Protein AF-A0A1Y1WJ87-F1 (afdb_monomer_lite)

pLDDT: mean 75.64, std 15.24, range [25.39, 93.31]

Organism: NCBI:txid61395

Radius of gyration: 17.51 Å; chains: 1; bounding box: 48×40×41 Å

Secondary structure (DSSP, 8-state):
-PPP--S--EEEETTTEEEEEEEEEE-HHHHHHHHHHHHHHHHHHHHS-GGG---EEEEEEEEEEEE---HHHHHHHHHHHHHHHH-SS-EEEESTTSSEEETTT--B--GGGTTT-PPPHHHHHH---HHHHHH-PPBPHHHHHHTTS-SEEE-TTTHHHHHHHHHHHHGGGGSSTTHHHHHHHHTTTHHHHHHSPPP-SHHHHHTT-

Structure (mmCIF, N/CA/C/O backbone):
data_AF-A0A1Y1WJ87-F1
#
_entry.id   AF-A0A1Y1WJ87-F1
#
loop_
_atom_site.group_PDB
_atom_site.id
_atom_site.type_symbol
_atom_site.label_atom_id
_atom_site.label_alt_id
_atom_site.label_comp_id
_atom_site.label_asym_id
_atom_site.label_entity_id
_atom_site.label_seq_id
_atom_site.pdbx_PDB_ins_code
_atom_site.Cartn_x
_atom_site.Cartn_y
_atom_site.Cartn_z
_atom_site.occupancy
_atom_site.B_iso_or_equiv
_atom_site.auth_seq_id
_atom_site.auth_comp_id
_atom_site.auth_asym_id
_atom_site.auth_atom_id
_atom_site.pdbx_PDB_model_num
ATOM 1 N N . MET A 1 1 ? -4.663 22.148 -20.332 1.00 25.39 1 MET A N 1
ATOM 2 C CA . MET A 1 1 ? -4.211 22.813 -19.093 1.00 25.39 1 MET A CA 1
ATOM 3 C C . MET A 1 1 ? -4.587 21.912 -17.937 1.00 25.39 1 MET A C 1
ATOM 5 O O . MET A 1 1 ? -5.771 21.723 -17.709 1.00 25.39 1 MET A O 1
ATOM 9 N N . VAL A 1 2 ? -3.607 21.279 -17.295 1.00 25.50 2 VAL A N 1
ATOM 10 C CA . VAL A 1 2 ? -3.836 20.557 -16.035 1.00 25.50 2 VAL A CA 1
ATOM 11 C C . VAL A 1 2 ? -3.792 21.624 -14.936 1.00 25.50 2 VAL A C 1
ATOM 13 O O . VAL A 1 2 ? -2.820 22.382 -14.929 1.00 25.50 2 VAL A O 1
ATOM 16 N N . PRO A 1 3 ? -4.827 21.775 -14.092 1.00 27.91 3 PRO A N 1
ATOM 17 C CA . PRO A 1 3 ? -4.797 22.779 -13.040 1.00 27.91 3 PRO A CA 1
ATOM 18 C C . PRO A 1 3 ? -3.700 22.438 -12.029 1.00 27.91 3 PRO A C 1
ATOM 20 O O . PRO A 1 3 ? -3.396 21.265 -11.802 1.00 27.91 3 PRO A O 1
ATOM 23 N N . ALA A 1 4 ? -3.087 23.475 -11.461 1.00 28.91 4 ALA A N 1
ATOM 24 C CA . ALA A 1 4 ? -2.099 23.349 -10.402 1.00 28.91 4 ALA A CA 1
ATOM 25 C C . ALA A 1 4 ? -2.713 22.598 -9.209 1.00 28.91 4 ALA A C 1
ATOM 27 O O . ALA A 1 4 ? -3.785 22.962 -8.731 1.00 28.91 4 ALA A O 1
ATOM 28 N N . VAL A 1 5 ? -2.046 21.535 -8.756 1.00 32.44 5 VAL A N 1
ATOM 29 C CA . VAL A 1 5 ? -2.428 20.811 -7.540 1.00 32.44 5 VAL A CA 1
ATOM 30 C C . VAL A 1 5 ? -1.908 21.627 -6.358 1.00 32.44 5 VAL A C 1
ATOM 32 O O . VAL A 1 5 ? -0.758 21.489 -5.950 1.00 32.44 5 VAL A O 1
ATOM 35 N N . GLU A 1 6 ? -2.732 22.553 -5.872 1.00 34.66 6 GLU A N 1
ATOM 36 C CA . GLU A 1 6 ? -2.481 23.283 -4.631 1.00 34.66 6 GLU A CA 1
ATOM 37 C C . GLU A 1 6 ? -2.621 22.329 -3.441 1.00 34.66 6 GLU A C 1
ATOM 39 O O . GLU A 1 6 ? -3.733 21.994 -3.046 1.00 34.66 6 GLU A O 1
ATOM 44 N N . THR A 1 7 ? -1.484 21.981 -2.827 1.00 31.33 7 THR A N 1
ATOM 45 C CA . THR A 1 7 ? -1.347 21.300 -1.519 1.00 31.33 7 THR A CA 1
ATOM 46 C C . THR A 1 7 ? -1.902 19.864 -1.462 1.00 31.33 7 THR A C 1
ATOM 48 O O . THR A 1 7 ? -3.013 19.611 -1.924 1.00 31.33 7 THR A O 1
ATOM 51 N N . PRO A 1 8 ? -1.183 18.881 -0.877 1.00 39.59 8 PRO A N 1
ATOM 52 C CA . PRO A 1 8 ? -1.757 17.555 -0.669 1.00 39.59 8 PRO A CA 1
ATOM 53 C C . PRO A 1 8 ? -3.001 17.660 0.227 1.00 39.59 8 PRO A C 1
ATOM 55 O O . PRO A 1 8 ? -2.916 17.908 1.429 1.00 39.59 8 PRO A O 1
ATOM 58 N N . LEU A 1 9 ? -4.181 17.514 -0.379 1.00 41.97 9 LEU A N 1
ATOM 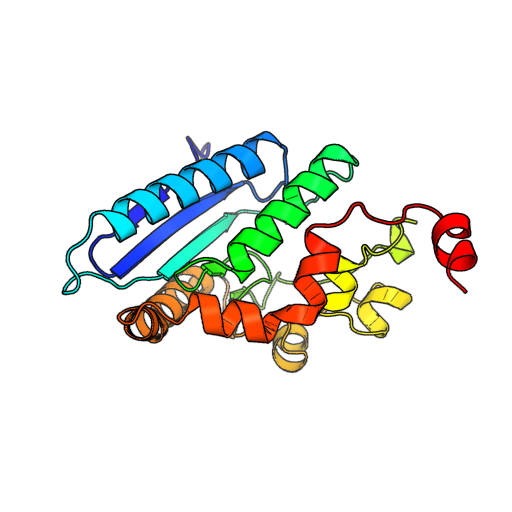59 C CA . LEU A 1 9 ? -5.464 17.531 0.312 1.00 41.97 9 LEU A CA 1
ATOM 60 C C . LEU A 1 9 ? -5.613 16.215 1.080 1.00 41.97 9 LEU A C 1
ATOM 62 O O . LEU A 1 9 ? -6.014 15.193 0.516 1.00 41.97 9 LEU A O 1
ATOM 66 N N . VAL A 1 10 ? -5.319 16.234 2.382 1.00 41.97 10 VAL A N 1
ATOM 67 C CA . VAL A 1 10 ? -5.926 15.261 3.292 1.00 41.97 10 VAL A CA 1
ATOM 68 C C . VAL A 1 10 ? -7.368 15.685 3.527 1.00 41.97 10 VAL A C 1
ATOM 70 O O . VAL A 1 10 ? -7.638 16.625 4.269 1.00 41.97 10 VAL A O 1
ATOM 73 N N . THR A 1 11 ? -8.314 14.992 2.907 1.00 39.09 11 THR A N 1
ATOM 74 C CA . THR A 1 11 ? -9.731 15.118 3.246 1.00 39.09 11 THR A CA 1
ATOM 75 C C . THR A 1 11 ? -10.071 14.073 4.303 1.00 39.09 11 THR A C 1
ATOM 77 O O . THR A 1 11 ? -10.343 12.913 3.991 1.00 39.09 11 THR A O 1
ATOM 80 N N . LEU A 1 12 ? -10.060 14.483 5.573 1.00 35.75 12 LEU A N 1
ATOM 81 C CA . LEU A 1 12 ? -10.603 13.695 6.681 1.00 35.75 12 LEU A CA 1
ATOM 82 C C . LEU A 1 12 ? -12.134 13.691 6.575 1.00 35.75 12 LEU A C 1
ATOM 84 O O . LEU A 1 12 ? -12.809 14.582 7.089 1.00 35.75 12 LEU A O 1
ATOM 88 N N . THR A 1 13 ? -12.711 12.706 5.890 1.00 36.44 13 THR A N 1
ATOM 89 C CA . THR A 1 13 ? -14.168 12.541 5.846 1.00 36.44 13 THR A CA 1
ATOM 90 C C . THR A 1 13 ? -14.594 11.725 7.059 1.00 36.44 13 THR A C 1
ATOM 92 O O . THR A 1 13 ? -14.757 10.501 7.020 1.00 36.44 13 THR A O 1
ATOM 95 N N . ARG A 1 14 ? -14.783 12.405 8.195 1.00 41.94 14 ARG A N 1
ATOM 96 C CA . ARG A 1 14 ? -15.512 11.766 9.292 1.00 41.94 14 ARG A CA 1
ATOM 97 C C . ARG A 1 14 ? -16.954 11.480 8.837 1.00 41.94 14 ARG A C 1
ATOM 99 O O . ARG A 1 14 ? -17.570 12.356 8.232 1.00 41.94 14 ARG A O 1
ATOM 106 N N . PRO A 1 15 ? -17.489 10.277 9.134 1.00 41.69 15 PRO A N 1
ATOM 107 C CA . PRO A 1 15 ? -17.014 9.394 10.200 1.00 41.69 15 PRO A CA 1
ATOM 108 C C . PRO A 1 15 ? -16.284 8.103 9.760 1.00 41.69 15 PRO A C 1
ATOM 110 O O . PRO A 1 15 ? -16.068 7.272 10.635 1.00 41.69 15 PRO A O 1
ATOM 113 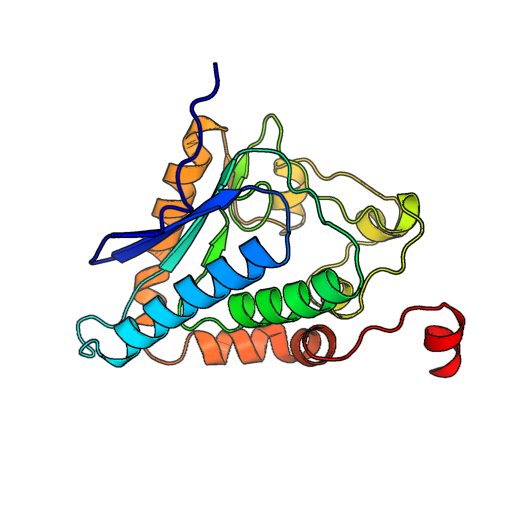N N . ARG A 1 16 ? -15.920 7.876 8.481 1.00 54.66 16 ARG A N 1
ATOM 114 C CA . ARG A 1 16 ? -15.465 6.532 8.027 1.00 54.66 16 ARG A CA 1
ATOM 115 C C . ARG A 1 16 ? -14.063 6.428 7.420 1.00 54.66 16 ARG A C 1
ATOM 117 O O . ARG A 1 16 ? -13.434 5.386 7.596 1.00 54.66 16 ARG A O 1
ATOM 124 N N . HIS A 1 17 ? -13.554 7.445 6.728 1.00 54.47 17 HIS A N 1
ATOM 125 C CA . HIS A 1 17 ? -12.259 7.333 6.047 1.00 54.47 17 HIS A CA 1
ATOM 126 C C . HIS A 1 17 ? -11.531 8.673 5.902 1.00 54.47 17 HIS A C 1
ATOM 128 O O . HIS A 1 17 ? -12.142 9.738 5.790 1.00 54.47 17 HIS A O 1
ATOM 134 N N . SER A 1 18 ? -10.207 8.602 5.841 1.00 63.09 18 SER A N 1
ATOM 135 C CA . SER A 1 18 ? -9.325 9.740 5.585 1.00 63.09 18 SER A CA 1
ATOM 136 C C . SER A 1 18 ? -8.724 9.599 4.196 1.00 63.09 18 SER A C 1
ATOM 138 O O . SER A 1 18 ? -8.008 8.636 3.955 1.00 63.09 18 SER A O 1
ATOM 140 N N . THR A 1 19 ? -8.994 10.529 3.284 1.00 56.81 19 THR A N 1
ATOM 141 C CA . THR A 1 19 ? -8.400 10.526 1.937 1.00 56.81 19 THR A CA 1
ATOM 142 C C . THR A 1 19 ? -7.181 11.438 1.907 1.00 56.81 19 THR A C 1
ATOM 144 O O . THR A 1 19 ? -7.254 12.520 2.469 1.00 56.81 19 THR A O 1
ATOM 147 N N . MET A 1 20 ? -6.088 11.054 1.250 1.00 59.91 20 MET A N 1
ATOM 148 C CA . MET A 1 20 ? -4.881 11.868 1.067 1.00 59.91 20 MET A CA 1
ATOM 149 C C . MET A 1 20 ? -4.468 11.860 -0.404 1.00 59.91 20 MET A C 1
ATOM 151 O O . MET A 1 20 ? -4.145 10.796 -0.923 1.00 59.91 20 MET A O 1
ATOM 155 N N . ALA A 1 21 ? -4.461 13.026 -1.055 1.00 57.94 21 ALA A N 1
ATOM 156 C CA . ALA A 1 21 ? -3.991 13.185 -2.433 1.00 57.94 21 ALA A CA 1
ATOM 157 C C . ALA A 1 21 ? -2.502 13.572 -2.476 1.00 57.94 21 ALA A C 1
ATOM 159 O O . ALA A 1 21 ? -2.109 14.536 -1.821 1.00 57.94 21 ALA A O 1
ATOM 160 N N . ILE A 1 22 ? -1.684 12.855 -3.254 1.00 56.22 22 ILE A N 1
ATOM 161 C CA . ILE A 1 22 ? -0.231 13.083 -3.354 1.00 56.22 22 ILE A CA 1
ATOM 162 C C . ILE A 1 22 ? 0.259 13.299 -4.795 1.00 56.22 22 ILE A C 1
ATOM 164 O O . ILE A 1 22 ? -0.321 12.781 -5.754 1.00 56.22 22 ILE A O 1
ATOM 168 N N . ASP A 1 23 ? 1.360 14.046 -4.947 1.00 54.66 23 ASP A N 1
ATOM 169 C CA . ASP A 1 23 ? 2.194 13.996 -6.156 1.00 54.66 23 ASP A CA 1
ATOM 170 C C . ASP A 1 23 ? 2.918 12.639 -6.186 1.00 54.66 23 ASP A C 1
ATOM 172 O O . ASP A 1 23 ? 3.479 12.204 -5.184 1.00 54.66 23 ASP A O 1
ATOM 176 N N . ASN A 1 24 ? 2.902 11.938 -7.320 1.00 61.91 24 ASN A N 1
ATOM 177 C CA . ASN A 1 24 ? 3.391 10.559 -7.413 1.00 61.91 24 ASN A CA 1
ATOM 178 C C . ASN A 1 24 ? 4.933 10.441 -7.431 1.00 61.91 24 ASN A C 1
ATOM 180 O O . ASN A 1 24 ? 5.471 9.339 -7.552 1.00 61.91 24 ASN A O 1
ATOM 184 N N . ARG A 1 25 ? 5.687 11.539 -7.296 1.00 67.25 25 ARG A N 1
ATOM 185 C CA . ARG A 1 25 ? 7.148 11.482 -7.110 1.00 67.25 25 ARG A CA 1
ATOM 186 C C . ARG A 1 25 ? 7.503 11.294 -5.640 1.00 67.25 25 ARG A C 1
ATOM 188 O O . ARG A 1 25 ? 7.196 12.149 -4.820 1.00 67.25 25 ARG A O 1
ATOM 195 N N . VAL A 1 26 ? 8.226 10.223 -5.311 1.00 73.31 26 VAL A N 1
ATOM 196 C CA . VAL A 1 26 ? 8.683 9.986 -3.933 1.00 73.31 26 VAL A CA 1
ATOM 197 C C . VAL A 1 26 ? 9.838 10.937 -3.610 1.00 73.31 26 VAL A C 1
ATOM 199 O O . VAL A 1 26 ? 10.995 10.647 -3.910 1.00 73.31 26 VAL A O 1
ATOM 202 N N . THR A 1 27 ? 9.517 12.085 -3.012 1.00 78.25 27 THR A N 1
ATOM 203 C CA . THR A 1 27 ? 10.478 13.087 -2.526 1.00 78.25 27 THR A CA 1
ATOM 204 C C . THR A 1 27 ? 10.599 13.046 -1.000 1.00 78.25 27 THR A C 1
ATOM 206 O O . THR A 1 27 ? 9.776 12.442 -0.307 1.00 78.25 27 THR A O 1
ATOM 209 N N . VAL A 1 28 ? 11.634 13.691 -0.444 1.00 81.25 28 VAL A N 1
ATOM 210 C CA . VAL A 1 28 ? 11.774 13.831 1.020 1.00 81.25 28 VAL A CA 1
ATOM 211 C C . VAL A 1 28 ? 10.582 14.581 1.614 1.00 81.25 28 VAL A C 1
ATOM 213 O O . VAL A 1 28 ? 10.076 14.158 2.653 1.00 81.25 28 VAL A O 1
ATOM 216 N N . ASP A 1 29 ? 10.137 15.643 0.943 1.00 80.69 29 ASP A N 1
ATOM 217 C CA . ASP A 1 29 ? 9.019 16.478 1.382 1.00 80.69 29 ASP A CA 1
ATOM 218 C C . ASP A 1 29 ? 7.717 15.684 1.359 1.00 80.69 29 ASP A C 1
ATOM 220 O O . ASP A 1 29 ? 7.019 15.633 2.364 1.00 80.69 29 ASP A O 1
ATOM 224 N N . LEU A 1 30 ? 7.465 14.915 0.293 1.00 79.81 30 LEU A N 1
ATOM 225 C CA . LEU A 1 30 ? 6.294 14.047 0.244 1.00 79.81 30 LEU A CA 1
ATOM 226 C C . LEU A 1 30 ? 6.292 13.026 1.390 1.00 79.81 30 LEU A C 1
ATOM 228 O O . LEU A 1 30 ? 5.275 12.826 2.050 1.00 79.81 30 LEU A O 1
ATOM 232 N N . ILE A 1 31 ? 7.428 12.370 1.654 1.00 82.44 31 ILE A N 1
ATOM 233 C CA . ILE A 1 31 ? 7.526 11.424 2.774 1.00 82.44 31 ILE A CA 1
ATOM 234 C C . ILE A 1 31 ? 7.268 12.140 4.106 1.00 82.44 31 ILE A C 1
ATOM 236 O O . ILE A 1 31 ? 6.650 11.561 5.004 1.00 82.44 31 ILE A O 1
ATOM 240 N N . HIS A 1 32 ? 7.758 13.369 4.265 1.00 84.19 32 HIS A N 1
ATOM 241 C CA . HIS A 1 32 ? 7.518 14.172 5.457 1.00 84.19 32 HIS A CA 1
ATOM 242 C C . HIS A 1 32 ? 6.028 14.486 5.625 1.00 84.19 32 HIS A C 1
ATOM 244 O O . HIS A 1 32 ? 5.475 14.187 6.683 1.00 84.19 32 HIS A O 1
ATOM 250 N N . ASP A 1 33 ? 5.381 14.981 4.574 1.00 82.62 33 ASP A N 1
ATOM 251 C CA . ASP A 1 33 ? 3.968 15.355 4.567 1.00 82.62 33 ASP A CA 1
ATOM 252 C C . ASP A 1 33 ? 3.081 14.152 4.880 1.00 82.62 33 ASP A C 1
ATOM 254 O O . ASP A 1 33 ? 2.271 14.204 5.805 1.00 82.62 33 ASP A O 1
ATOM 258 N N . ILE A 1 34 ? 3.302 13.013 4.212 1.00 82.75 34 ILE A N 1
ATOM 259 C CA . ILE A 1 34 ? 2.576 11.770 4.506 1.00 82.75 34 ILE A CA 1
ATOM 260 C C . ILE A 1 34 ? 2.731 11.395 5.984 1.00 82.75 34 ILE A C 1
ATOM 262 O O . ILE A 1 34 ? 1.757 11.041 6.650 1.00 82.75 34 ILE A O 1
ATOM 266 N N . ASN A 1 35 ? 3.946 11.488 6.531 1.00 86.31 35 ASN A N 1
ATOM 267 C CA . ASN A 1 35 ? 4.165 11.181 7.939 1.00 86.31 35 ASN A CA 1
ATOM 268 C C . ASN A 1 35 ? 3.424 12.142 8.875 1.00 86.31 35 ASN A C 1
ATOM 270 O O . ASN A 1 35 ? 2.915 11.681 9.896 1.00 86.31 35 ASN A O 1
ATOM 274 N N . GLN A 1 36 ? 3.341 13.434 8.554 1.00 84.06 36 GLN A N 1
ATOM 275 C CA . GLN A 1 36 ? 2.549 14.383 9.339 1.00 84.06 36 GLN A CA 1
ATOM 276 C C . GLN A 1 36 ? 1.061 14.018 9.306 1.00 84.06 36 GLN A C 1
ATOM 278 O O . GLN A 1 36 ? 0.415 13.967 10.352 1.00 84.06 36 GLN A O 1
ATOM 283 N N . CYS A 1 37 ? 0.539 13.677 8.128 1.00 82.31 37 CYS A N 1
ATOM 284 C CA . CYS A 1 37 ? -0.857 13.288 7.936 1.00 82.31 37 CYS A CA 1
ATOM 285 C C . CYS A 1 37 ? -1.224 12.051 8.765 1.00 82.31 37 CYS A C 1
ATOM 287 O O . CYS A 1 37 ? -2.225 12.042 9.482 1.00 82.31 37 CYS A O 1
ATOM 289 N N . LEU A 1 38 ? -0.376 11.021 8.726 1.00 84.00 38 LEU A N 1
ATOM 290 C CA . LEU A 1 38 ? -0.543 9.815 9.537 1.00 84.00 38 LEU A CA 1
ATOM 291 C C . LEU A 1 38 ? -0.495 10.119 11.043 1.00 84.00 38 LEU A C 1
ATOM 293 O O . LEU A 1 38 ? -1.281 9.551 11.796 1.00 84.00 38 LEU A O 1
ATOM 297 N N . THR A 1 39 ? 0.366 11.044 11.482 1.00 86.06 39 THR A N 1
ATOM 298 C CA . THR A 1 39 ? 0.452 11.453 12.897 1.00 86.06 39 THR A CA 1
ATOM 299 C C . THR A 1 39 ? -0.821 12.160 13.357 1.00 86.06 39 THR A C 1
ATOM 301 O O . THR A 1 39 ? -1.297 11.910 14.462 1.00 86.06 39 THR A O 1
ATOM 304 N N . ILE A 1 40 ? -1.405 13.014 12.511 1.00 83.94 40 ILE A N 1
ATOM 305 C CA . ILE A 1 40 ? -2.691 13.667 12.797 1.00 83.94 40 ILE A CA 1
ATOM 306 C C . ILE A 1 40 ? -3.788 12.609 12.965 1.00 83.94 40 ILE A C 1
ATOM 308 O O . ILE A 1 40 ? -4.528 12.640 13.947 1.00 83.94 40 ILE A O 1
ATOM 312 N N . ILE A 1 41 ? -3.852 11.628 12.060 1.00 82.25 41 ILE A N 1
ATOM 313 C CA . ILE A 1 41 ? -4.831 10.533 12.130 1.00 82.25 41 ILE A CA 1
ATOM 314 C C . ILE A 1 41 ? -4.644 9.700 13.410 1.00 82.25 41 ILE A C 1
ATOM 316 O O . ILE A 1 41 ? -5.623 9.375 14.078 1.00 82.25 41 ILE A O 1
ATOM 320 N N . GLU A 1 42 ? -3.407 9.376 13.792 1.00 82.50 42 GLU A N 1
ATOM 321 C CA . GLU A 1 42 ? -3.105 8.657 15.040 1.00 82.50 42 GLU A CA 1
ATOM 322 C C . GLU A 1 42 ? -3.559 9.440 16.280 1.00 82.50 42 GLU A C 1
ATOM 324 O O . GLU A 1 42 ? -4.172 8.863 17.184 1.00 82.50 42 GLU A O 1
ATOM 329 N N . ALA A 1 43 ? -3.300 10.750 16.318 1.00 82.06 43 ALA A N 1
ATOM 330 C CA . ALA A 1 43 ? -3.723 11.617 17.414 1.00 82.06 43 ALA A CA 1
ATOM 331 C C . ALA A 1 43 ? -5.254 11.664 17.530 1.00 82.06 43 ALA A C 1
ATOM 333 O O . ALA A 1 43 ? -5.804 11.531 18.624 1.00 82.06 43 ALA A O 1
ATOM 334 N N . GLU A 1 44 ? -5.953 11.772 16.400 1.00 80.75 44 GLU A N 1
ATOM 335 C CA . GLU A 1 44 ? -7.412 11.738 16.365 1.00 80.75 44 GLU A CA 1
ATOM 336 C C . GLU A 1 44 ? -7.992 10.400 16.830 1.00 80.75 44 GLU A C 1
ATOM 338 O O . GLU A 1 44 ? -8.929 10.389 17.628 1.00 80.75 44 GLU A O 1
ATOM 343 N N . LEU A 1 45 ? -7.435 9.278 16.366 1.00 77.38 45 LEU A N 1
ATOM 344 C CA . LEU A 1 45 ? -7.862 7.938 16.780 1.00 77.38 45 LEU A CA 1
ATOM 345 C C . LEU A 1 45 ? -7.595 7.676 18.265 1.00 77.38 45 LEU A C 1
ATOM 347 O O . LEU A 1 45 ? -8.314 6.899 18.887 1.00 77.38 45 LEU A O 1
ATOM 351 N N . SER A 1 46 ? -6.560 8.297 18.829 1.00 80.56 46 SER A N 1
ATOM 352 C CA . SER A 1 46 ? -6.228 8.178 20.253 1.00 80.56 46 SER A CA 1
ATOM 353 C C . SER A 1 46 ? -7.168 9.004 21.133 1.00 80.56 46 SER A C 1
ATOM 355 O O . SER A 1 46 ? -7.475 8.600 22.250 1.00 80.56 46 SER A O 1
ATOM 357 N N . ALA A 1 47 ? -7.648 10.146 20.632 1.00 81.75 47 ALA A N 1
ATOM 358 C CA . ALA A 1 47 ? -8.607 11.001 21.330 1.00 81.75 47 ALA A CA 1
ATOM 359 C C . ALA A 1 47 ? -10.077 10.580 21.124 1.00 81.75 47 ALA A C 1
ATOM 361 O O . ALA A 1 47 ? -10.970 11.104 21.794 1.00 81.75 47 ALA A O 1
ATOM 362 N N . ALA A 1 48 ? -10.356 9.679 20.179 1.00 77.56 48 ALA A N 1
ATOM 363 C CA . ALA A 1 48 ? -11.708 9.231 19.872 1.00 77.56 48 ALA A CA 1
ATOM 364 C C . ALA A 1 48 ? -12.257 8.276 20.954 1.00 77.56 48 ALA A C 1
ATOM 366 O O . ALA A 1 48 ? -11.535 7.399 21.428 1.00 77.56 48 ALA A O 1
ATOM 367 N N . PRO A 1 49 ? -13.549 8.385 21.324 1.00 77.38 49 PRO A N 1
ATOM 368 C CA . PRO A 1 49 ? -14.192 7.394 22.184 1.00 77.38 49 PRO A CA 1
ATOM 369 C C . PRO A 1 49 ? -14.275 6.038 21.471 1.00 77.38 49 PRO A C 1
ATOM 371 O O . PRO A 1 49 ? -14.370 5.996 20.244 1.00 77.38 49 PRO A O 1
ATOM 374 N N . GLU A 1 50 ? -14.333 4.934 22.225 1.00 69.94 50 GLU A N 1
ATOM 375 C CA . GLU A 1 50 ? -14.368 3.577 21.650 1.00 69.94 50 GLU A CA 1
ATOM 376 C C . GLU A 1 50 ? -15.490 3.368 20.623 1.00 69.94 50 GLU A C 1
ATOM 378 O O . GLU A 1 50 ? -15.299 2.704 19.611 1.00 69.94 50 GLU A O 1
ATOM 383 N N . SER A 1 51 ? -16.642 4.015 20.820 1.00 66.94 51 SER A N 1
ATOM 384 C CA . SER A 1 51 ? -17.785 3.979 19.896 1.00 66.94 51 SER A CA 1
ATOM 385 C C . SER A 1 51 ? -17.533 4.638 18.533 1.00 66.94 51 SER A C 1
ATOM 387 O O . SER A 1 51 ? -18.353 4.504 17.626 1.00 66.94 51 SER A O 1
ATOM 389 N N . LYS A 1 52 ? -16.422 5.367 18.388 1.00 65.88 52 LYS A N 1
ATOM 390 C CA . LYS A 1 52 ? -15.947 5.989 17.147 1.00 65.88 52 LYS A CA 1
ATOM 391 C C . LYS A 1 52 ? -14.561 5.483 16.736 1.00 65.88 52 LYS A C 1
ATOM 393 O O . LYS A 1 52 ? -13.977 6.043 15.810 1.00 65.88 52 LYS A O 1
ATOM 398 N N . LEU A 1 53 ? -14.025 4.456 17.404 1.00 66.25 53 LEU A N 1
ATOM 399 C CA . LEU A 1 53 ? -12.820 3.778 16.936 1.00 66.25 53 LEU A CA 1
ATOM 400 C C . LEU A 1 53 ? -13.167 3.054 15.648 1.00 66.25 53 LEU A C 1
ATOM 402 O O . LEU A 1 53 ? -14.104 2.262 15.617 1.00 66.25 53 LEU A O 1
ATOM 406 N N . GLY A 1 54 ? -12.439 3.355 14.580 1.00 70.94 54 GLY A N 1
ATOM 407 C CA . GLY A 1 54 ? -12.795 2.853 13.268 1.00 70.94 54 GLY A CA 1
ATOM 408 C C . GLY A 1 54 ? -12.343 3.738 12.134 1.00 70.94 54 GLY A C 1
ATOM 409 O O . GLY A 1 54 ? -12.495 4.954 12.200 1.00 70.94 54 GLY A O 1
ATOM 410 N N . GLY A 1 55 ? -11.833 3.128 11.073 1.00 82.56 55 GLY A N 1
ATOM 411 C CA . GLY A 1 55 ? -11.640 3.843 9.825 1.00 82.56 55 GLY A CA 1
ATOM 412 C C . GLY A 1 55 ? -10.663 3.169 8.889 1.00 82.56 55 GLY A C 1
ATOM 413 O O . GLY A 1 55 ? -10.102 2.118 9.189 1.00 82.56 55 GLY A O 1
ATOM 414 N N . ALA A 1 56 ? -10.452 3.818 7.758 1.00 84.56 56 ALA A N 1
ATOM 415 C CA . ALA A 1 56 ? -9.438 3.474 6.780 1.00 84.56 56 ALA A CA 1
ATOM 416 C C . ALA A 1 56 ? -8.766 4.753 6.276 1.00 84.56 56 ALA A C 1
ATOM 418 O O . ALA A 1 56 ? -9.363 5.833 6.290 1.00 84.56 56 ALA A O 1
ATOM 419 N N . VAL A 1 57 ? -7.525 4.631 5.826 1.00 84.50 57 VAL A N 1
ATOM 420 C CA . VAL A 1 57 ? -6.815 5.699 5.123 1.00 84.50 57 VAL A CA 1
ATOM 421 C C . VAL A 1 57 ? -6.807 5.349 3.647 1.00 84.50 57 VAL A C 1
ATOM 423 O O . VAL A 1 57 ? -6.351 4.272 3.288 1.00 84.50 57 VAL A O 1
ATOM 426 N N . VAL A 1 58 ? -7.287 6.241 2.792 1.00 83.75 58 VAL A N 1
ATOM 427 C CA . VAL A 1 58 ? -7.221 6.106 1.337 1.00 83.75 58 VAL A CA 1
ATOM 428 C C . VAL A 1 58 ? -6.163 7.065 0.818 1.00 83.75 58 VAL A C 1
ATOM 430 O O . VAL A 1 58 ? -6.248 8.272 1.024 1.00 83.75 58 VAL A O 1
ATOM 433 N N . VAL A 1 59 ? -5.151 6.536 0.145 1.00 81.06 59 VAL A N 1
ATOM 434 C CA . VAL A 1 59 ? -4.089 7.324 -0.479 1.00 81.06 59 VAL A CA 1
ATOM 435 C C . VAL A 1 59 ? -4.338 7.354 -1.978 1.00 81.06 59 VAL A C 1
ATOM 437 O O . VAL A 1 59 ? -4.311 6.316 -2.634 1.00 81.06 59 VAL A O 1
ATOM 440 N N . THR A 1 60 ? -4.593 8.537 -2.520 1.00 77.19 60 THR A N 1
ATOM 441 C CA . THR A 1 60 ? -4.803 8.782 -3.947 1.00 77.19 60 THR A CA 1
ATOM 442 C C . THR A 1 60 ? -3.639 9.601 -4.492 1.00 77.19 60 THR A C 1
ATOM 444 O O . THR A 1 60 ? -2.978 10.336 -3.764 1.00 77.19 60 THR A O 1
ATOM 447 N N . GLY A 1 61 ? -3.354 9.490 -5.783 1.00 68.94 61 GLY A N 1
ATOM 448 C CA . GLY A 1 61 ? -2.284 10.275 -6.387 1.00 68.94 61 GLY A CA 1
ATOM 449 C C . GLY A 1 61 ? -2.339 10.236 -7.902 1.00 68.94 61 GLY A C 1
ATOM 450 O O . GLY A 1 61 ? -2.745 9.240 -8.506 1.00 68.94 61 GLY A O 1
ATOM 451 N N . HIS A 1 62 ? -1.947 11.337 -8.537 1.00 59.00 62 HIS A N 1
ATOM 452 C CA . HIS A 1 62 ? -2.017 11.491 -9.988 1.00 59.00 62 HIS A CA 1
ATOM 453 C C . HIS A 1 62 ? -0.625 11.378 -10.630 1.00 59.00 62 HIS A C 1
ATOM 455 O O . HIS A 1 62 ? 0.351 11.939 -10.143 1.00 59.00 62 HIS A O 1
ATOM 461 N N . GLY A 1 63 ? -0.526 10.674 -11.766 1.00 56.62 63 GLY A N 1
ATOM 462 C CA . GLY A 1 63 ? 0.716 10.559 -12.550 1.00 56.62 63 GLY A CA 1
ATOM 463 C C . GLY A 1 63 ? 1.470 9.234 -12.379 1.00 56.62 63 GLY A C 1
ATOM 464 O O . GLY A 1 63 ? 0.949 8.280 -11.813 1.00 56.62 63 GLY A O 1
ATOM 465 N N . LYS A 1 64 ? 2.691 9.130 -12.919 1.00 55.12 64 LYS A N 1
ATOM 466 C CA . LYS A 1 64 ? 3.542 7.935 -12.753 1.00 55.12 64 LYS A CA 1
ATOM 467 C C . LYS A 1 64 ? 4.273 8.001 -11.417 1.00 55.12 64 LYS A C 1
ATOM 469 O O . LYS A 1 64 ? 4.813 9.059 -11.101 1.00 55.12 64 LYS A O 1
ATOM 474 N N . GLN A 1 65 ? 4.347 6.879 -10.703 1.00 58.44 65 GLN A N 1
ATOM 475 C CA . GLN A 1 65 ? 5.210 6.790 -9.534 1.00 58.44 65 GLN A CA 1
ATOM 476 C C . GLN A 1 65 ? 6.667 6.769 -9.991 1.00 58.44 65 GLN A C 1
ATOM 478 O O . GLN A 1 65 ? 7.067 5.906 -10.772 1.00 58.44 65 GLN A O 1
ATOM 483 N N . LEU A 1 66 ? 7.430 7.779 -9.585 1.00 53.56 66 LEU A N 1
ATOM 484 C CA . LEU A 1 66 ? 8.858 7.875 -9.868 1.00 53.56 66 LEU A CA 1
ATOM 485 C C . LEU A 1 66 ? 9.576 7.985 -8.534 1.00 53.56 66 LEU A C 1
ATOM 487 O O . LEU A 1 66 ? 9.334 8.914 -7.762 1.00 53.56 66 LEU A O 1
ATOM 491 N N . GLU A 1 67 ? 10.446 7.024 -8.265 1.00 58.34 67 GLU A N 1
ATOM 492 C CA . GLU A 1 67 ? 11.299 7.070 -7.090 1.00 58.34 67 GLU A CA 1
ATOM 493 C C . GLU A 1 67 ? 12.527 7.928 -7.386 1.00 58.34 67 GLU A C 1
ATOM 495 O O . GLU A 1 67 ? 13.258 7.681 -8.347 1.00 58.34 67 GLU A O 1
ATOM 500 N N . ASP A 1 68 ? 12.777 8.932 -6.545 1.00 57.84 68 ASP A N 1
ATOM 501 C CA . ASP A 1 68 ? 14.128 9.459 -6.414 1.00 57.84 68 ASP A CA 1
ATOM 502 C C . ASP A 1 68 ? 14.947 8.439 -5.618 1.00 57.84 68 ASP A C 1
ATOM 504 O O . ASP A 1 68 ? 14.596 8.006 -4.519 1.00 57.84 68 ASP A O 1
ATOM 508 N N . HIS A 1 69 ? 16.052 8.017 -6.211 1.00 61.28 69 HIS A N 1
ATOM 509 C CA . HIS A 1 69 ? 16.831 6.896 -5.728 1.00 61.28 69 HIS A CA 1
ATOM 510 C C . HIS A 1 69 ? 18.003 7.298 -4.829 1.00 61.28 69 HIS A C 1
ATOM 512 O O . HIS A 1 69 ? 18.907 6.485 -4.594 1.00 61.28 69 HIS A O 1
ATOM 518 N N . SER A 1 70 ? 18.022 8.538 -4.334 1.00 64.12 70 SER A N 1
ATOM 519 C CA . SER A 1 70 ? 18.992 8.940 -3.320 1.00 64.12 70 SER A CA 1
ATOM 520 C C . SER A 1 70 ? 18.882 8.054 -2.069 1.00 64.12 70 SER A C 1
ATOM 522 O O . SER A 1 70 ? 17.804 7.621 -1.652 1.00 64.12 70 SER A O 1
ATOM 524 N N . LEU A 1 71 ? 20.024 7.757 -1.443 1.00 62.12 71 LEU A N 1
ATOM 525 C CA . LEU A 1 71 ? 20.082 6.826 -0.311 1.00 62.12 71 LEU A CA 1
ATOM 526 C C . LEU A 1 71 ? 19.237 7.298 0.888 1.00 62.12 71 LEU A C 1
ATOM 528 O O . LEU A 1 71 ? 18.621 6.484 1.576 1.00 62.12 71 LEU A O 1
ATOM 532 N N . ASN A 1 72 ? 19.174 8.615 1.105 1.00 70.62 72 ASN A N 1
ATOM 533 C CA . ASN A 1 72 ? 18.376 9.228 2.167 1.00 70.62 72 ASN A CA 1
ATOM 534 C C . ASN A 1 72 ? 16.870 9.014 1.938 1.00 70.62 72 ASN A C 1
ATOM 536 O O . ASN A 1 72 ? 16.141 8.677 2.872 1.00 70.62 72 ASN A O 1
ATOM 540 N N . ILE A 1 73 ? 16.410 9.136 0.689 1.00 76.12 73 ILE A N 1
ATOM 541 C CA . ILE A 1 73 ? 15.008 8.900 0.331 1.00 76.12 73 ILE A CA 1
ATOM 542 C C . ILE A 1 73 ? 14.653 7.427 0.512 1.00 76.12 73 ILE A C 1
ATOM 544 O O . ILE A 1 73 ? 13.644 7.140 1.144 1.00 76.12 73 ILE A O 1
ATOM 548 N N . ARG A 1 74 ? 15.516 6.491 0.094 1.00 76.06 74 ARG A N 1
ATOM 549 C CA . ARG A 1 74 ? 15.278 5.041 0.260 1.00 76.06 74 ARG A CA 1
ATOM 550 C C . ARG A 1 74 ? 15.075 4.642 1.725 1.00 76.06 74 ARG A C 1
ATOM 552 O O . ARG A 1 74 ? 14.114 3.949 2.049 1.00 76.06 74 ARG A O 1
ATOM 559 N N . ALA A 1 75 ? 15.941 5.113 2.624 1.00 78.06 75 ALA A N 1
ATOM 560 C CA . ALA A 1 75 ? 15.827 4.808 4.053 1.00 78.06 75 ALA A CA 1
ATOM 561 C C . ALA A 1 75 ? 14.565 5.423 4.688 1.00 78.06 75 ALA A C 1
ATOM 563 O O . ALA A 1 75 ? 13.912 4.790 5.519 1.00 78.06 75 ALA A O 1
ATOM 564 N N . LYS A 1 76 ? 14.200 6.652 4.301 1.00 82.81 76 LYS A N 1
ATOM 565 C CA . LYS A 1 76 ? 12.967 7.311 4.761 1.00 82.81 76 LYS A CA 1
ATOM 566 C C . LYS A 1 76 ? 11.714 6.629 4.205 1.00 82.81 76 LYS A C 1
ATOM 568 O O . LYS A 1 76 ? 10.758 6.429 4.947 1.00 82.81 76 LYS A O 1
ATOM 573 N N . PHE A 1 77 ? 11.745 6.229 2.938 1.00 81.62 77 PHE A N 1
ATOM 574 C CA . PHE A 1 77 ? 10.661 5.524 2.265 1.00 81.62 77 PHE A CA 1
ATOM 575 C C . PHE A 1 77 ? 10.398 4.163 2.909 1.00 81.62 77 PHE A C 1
ATOM 577 O O . PHE A 1 77 ? 9.262 3.846 3.226 1.00 81.62 77 PHE A O 1
ATOM 584 N N . HIS A 1 78 ? 11.442 3.401 3.228 1.00 81.81 78 HIS A N 1
ATOM 585 C CA . HIS A 1 78 ? 11.314 2.138 3.956 1.00 81.81 78 HIS A CA 1
ATOM 586 C C . HIS A 1 78 ? 10.643 2.280 5.325 1.00 81.81 78 HIS A C 1
ATOM 588 O O . HIS A 1 78 ? 9.780 1.479 5.686 1.00 81.81 78 HIS A O 1
ATOM 594 N N . LYS A 1 79 ? 11.005 3.322 6.081 1.00 85.44 79 LYS A N 1
ATOM 595 C CA . LYS A 1 79 ? 10.337 3.631 7.351 1.00 85.44 79 LYS A CA 1
ATOM 596 C C . LYS A 1 79 ? 8.868 3.991 7.139 1.00 85.44 79 LYS A C 1
ATOM 598 O O . LYS A 1 79 ? 8.030 3.583 7.937 1.00 85.44 79 LYS A O 1
ATOM 603 N N . LEU A 1 80 ? 8.554 4.711 6.061 1.00 85.62 80 LEU A N 1
ATOM 604 C CA . LEU A 1 80 ? 7.174 5.006 5.686 1.00 85.62 80 LEU A CA 1
ATOM 605 C C . LEU A 1 80 ? 6.400 3.730 5.308 1.00 85.62 80 LEU A C 1
ATOM 607 O O . LEU A 1 80 ? 5.290 3.543 5.795 1.00 85.62 80 LEU A O 1
ATOM 611 N N . LEU A 1 81 ? 6.991 2.822 4.524 1.00 83.88 81 LEU A N 1
ATOM 612 C CA . LEU A 1 81 ? 6.390 1.525 4.199 1.00 83.88 81 LEU A CA 1
ATOM 613 C C . LEU A 1 81 ? 6.114 0.706 5.463 1.00 83.88 81 LEU A C 1
ATOM 615 O O . LEU A 1 81 ? 4.999 0.230 5.647 1.00 83.88 81 LEU A O 1
ATOM 619 N N . ALA A 1 82 ? 7.084 0.602 6.376 1.00 86.62 82 ALA A N 1
ATOM 620 C CA . ALA A 1 82 ? 6.880 -0.063 7.662 1.00 86.62 82 ALA A CA 1
ATOM 621 C C . ALA A 1 82 ? 5.729 0.576 8.458 1.00 86.62 82 ALA A C 1
ATOM 623 O O . ALA A 1 82 ? 4.921 -0.135 9.055 1.00 86.62 82 ALA A O 1
ATOM 624 N N . ARG A 1 83 ? 5.604 1.910 8.420 1.00 87.81 83 ARG A N 1
ATOM 625 C CA . ARG A 1 83 ? 4.488 2.622 9.052 1.00 87.81 83 ARG A CA 1
ATOM 626 C C . ARG A 1 83 ? 3.150 2.294 8.393 1.00 87.81 83 ARG A C 1
ATOM 628 O O . ARG A 1 83 ? 2.197 2.048 9.119 1.00 87.81 83 ARG A O 1
ATOM 635 N N . PHE A 1 84 ? 3.061 2.216 7.064 1.00 86.56 84 PHE A N 1
ATOM 636 C CA . PHE A 1 84 ? 1.841 1.764 6.380 1.00 86.56 84 PHE A CA 1
ATOM 637 C C . PHE A 1 84 ? 1.473 0.323 6.752 1.00 86.56 84 PHE A C 1
ATOM 639 O O . PHE A 1 84 ? 0.313 0.048 7.077 1.00 86.56 84 PHE A O 1
ATOM 646 N N . LEU A 1 85 ? 2.456 -0.583 6.786 1.00 84.69 85 LEU A N 1
ATOM 647 C CA . LEU A 1 85 ? 2.251 -1.977 7.185 1.00 84.69 85 LEU A CA 1
ATOM 648 C C . LEU A 1 85 ? 1.784 -2.097 8.637 1.00 84.69 85 LEU A C 1
ATOM 650 O O . LEU A 1 85 ? 0.952 -2.942 8.931 1.00 84.69 85 LEU A O 1
ATOM 654 N N . LEU A 1 86 ? 2.231 -1.228 9.541 1.00 85.56 86 LEU A N 1
ATOM 655 C CA . LEU A 1 86 ? 1.853 -1.275 10.959 1.00 85.56 86 LEU A CA 1
ATOM 656 C C . LEU A 1 86 ? 0.749 -0.298 11.359 1.00 85.56 86 LEU A C 1
ATOM 658 O O . LEU A 1 86 ? 0.358 -0.269 12.522 1.00 85.56 86 LEU A O 1
ATOM 662 N N . PHE A 1 87 ? 0.225 0.489 10.421 1.00 85.88 87 PHE A N 1
ATOM 663 C CA . PHE A 1 87 ? -0.769 1.502 10.753 1.00 85.88 87 PHE A CA 1
ATOM 664 C C . PHE A 1 87 ? -2.017 0.880 11.396 1.00 85.88 87 PHE A C 1
ATOM 666 O O . PHE A 1 87 ? -2.456 -0.201 10.979 1.00 85.88 87 PHE A O 1
ATOM 673 N N . ARG A 1 88 ? -2.582 1.574 12.398 1.00 80.12 88 ARG A N 1
ATOM 674 C CA . ARG A 1 88 ? -3.734 1.125 13.211 1.00 80.12 88 ARG A CA 1
ATOM 675 C C . ARG A 1 88 ? -4.953 0.767 12.370 1.00 80.12 88 ARG A C 1
ATOM 677 O O . ARG A 1 88 ? -5.694 -0.151 12.712 1.00 80.12 88 ARG A O 1
ATOM 684 N N . THR A 1 89 ? -5.124 1.470 11.261 1.00 81.44 89 THR A N 1
ATOM 685 C CA . THR A 1 89 ? -6.183 1.256 10.280 1.00 81.44 89 THR A CA 1
ATOM 686 C C . THR A 1 89 ? -5.611 0.750 8.949 1.00 81.44 89 THR A C 1
ATOM 688 O O . THR A 1 89 ? -4.407 0.888 8.696 1.00 81.44 89 THR A O 1
ATOM 691 N N . PRO A 1 90 ? -6.422 0.107 8.087 1.00 84.06 90 PRO A N 1
ATOM 692 C CA . PRO A 1 90 ? -5.996 -0.233 6.740 1.00 84.06 90 PRO A CA 1
ATOM 693 C C . PRO A 1 90 ? -5.631 1.041 5.976 1.00 84.06 90 PRO A C 1
ATOM 695 O O . PRO A 1 90 ? -6.340 2.047 6.045 1.00 84.06 90 PRO A O 1
ATOM 698 N N . VAL A 1 91 ? -4.518 0.968 5.251 1.00 85.31 91 VAL A N 1
ATOM 699 C CA . VAL A 1 91 ? -4.082 1.991 4.304 1.00 85.31 91 VAL A CA 1
ATOM 700 C C . VAL A 1 91 ? -4.321 1.419 2.916 1.00 85.31 91 VAL A C 1
ATOM 702 O O . VAL A 1 91 ? -3.754 0.390 2.568 1.00 85.31 91 VAL A O 1
ATOM 705 N N . ILE A 1 92 ? -5.195 2.062 2.159 1.00 83.50 92 ILE A N 1
ATOM 706 C CA . ILE A 1 92 ? -5.656 1.639 0.845 1.00 83.50 92 ILE A CA 1
ATOM 707 C C . ILE A 1 92 ? -5.033 2.571 -0.172 1.00 83.50 92 ILE A C 1
ATOM 709 O O . ILE A 1 92 ? -5.319 3.767 -0.197 1.00 83.50 92 ILE A O 1
ATOM 713 N N . GLY A 1 93 ? -4.155 2.028 -1.004 1.00 79.94 93 GLY A N 1
ATOM 714 C CA . GLY A 1 93 ? -3.544 2.786 -2.078 1.00 79.94 93 GLY A CA 1
ATOM 715 C C . GLY A 1 93 ? -4.387 2.710 -3.342 1.00 79.94 93 GLY A C 1
ATOM 716 O O . GLY A 1 93 ? -4.382 1.698 -4.040 1.00 79.94 93 GLY A O 1
ATOM 717 N N . ALA A 1 94 ? -5.018 3.829 -3.677 1.00 74.69 94 ALA A N 1
ATOM 718 C CA . ALA A 1 94 ? -5.524 4.154 -5.010 1.00 74.69 94 ALA A CA 1
ATOM 719 C C . ALA A 1 94 ? -4.429 4.845 -5.856 1.00 74.69 94 ALA A C 1
ATOM 721 O O . ALA A 1 94 ? -4.685 5.702 -6.704 1.00 74.69 94 ALA A O 1
ATOM 722 N N . LEU A 1 95 ? -3.175 4.522 -5.545 1.00 65.56 95 LEU A N 1
ATOM 723 C CA . LEU A 1 95 ? -1.988 4.830 -6.329 1.00 65.56 95 LEU A CA 1
ATOM 724 C C . LEU A 1 95 ? -1.862 3.738 -7.388 1.00 65.56 95 LEU A C 1
ATOM 726 O O . LEU A 1 95 ? -2.371 2.644 -7.173 1.00 65.56 95 LEU A O 1
ATOM 730 N N . ASN A 1 96 ? -1.183 3.992 -8.506 1.00 56.47 96 ASN A N 1
ATOM 731 C CA . ASN A 1 96 ? -0.962 2.989 -9.556 1.00 56.47 96 ASN A CA 1
ATOM 732 C C . ASN A 1 96 ? -0.204 1.733 -9.033 1.00 56.47 96 ASN A C 1
ATOM 734 O O . ASN A 1 96 ? 0.978 1.589 -9.328 1.00 56.47 96 ASN A O 1
ATOM 738 N N . GLY A 1 97 ? -0.859 0.833 -8.284 1.00 50.25 97 GLY A N 1
ATOM 739 C CA . GLY A 1 97 ? -0.336 -0.483 -7.910 1.00 50.25 97 GLY A CA 1
ATOM 740 C C . GLY A 1 97 ? -0.172 -0.844 -6.424 1.00 50.25 97 GLY A C 1
ATOM 741 O O . GLY A 1 97 ? 0.658 -1.706 -6.166 1.00 50.25 97 GLY A O 1
ATOM 742 N N . HIS A 1 98 ? -0.885 -0.256 -5.446 1.00 58.91 98 HIS A N 1
ATOM 743 C CA . HIS A 1 98 ? -0.749 -0.709 -4.034 1.00 58.91 98 HIS A CA 1
ATOM 744 C C . HIS A 1 98 ? -1.965 -1.458 -3.459 1.00 58.91 98 HIS A C 1
ATOM 746 O O . HIS A 1 98 ? -1.791 -2.339 -2.628 1.00 58.91 98 HIS A O 1
ATOM 752 N N . THR A 1 99 ? -3.187 -1.143 -3.896 1.00 78.19 99 THR A N 1
ATOM 753 C CA . THR A 1 99 ? -4.410 -1.877 -3.500 1.00 78.19 99 THR A CA 1
ATOM 754 C C . THR A 1 99 ? -5.382 -1.933 -4.674 1.00 78.19 99 THR A C 1
ATOM 756 O O . THR A 1 99 ? -5.867 -2.999 -5.030 1.00 78.19 99 THR A O 1
ATOM 759 N N . VAL A 1 100 ? -5.598 -0.795 -5.341 1.00 87.50 100 VAL A N 1
ATOM 760 C CA . VAL A 1 100 ? -6.447 -0.689 -6.535 1.00 87.50 100 VAL A CA 1
ATOM 761 C C . VAL A 1 100 ? -5.614 -0.163 -7.699 1.00 87.50 100 VAL A C 1
ATOM 763 O O . VAL A 1 100 ? -4.986 0.890 -7.585 1.00 87.50 100 VAL A O 1
ATOM 766 N N . MET A 1 101 ? -5.600 -0.873 -8.828 1.00 88.75 101 MET A N 1
ATOM 767 C CA . MET A 1 101 ? -4.858 -0.474 -10.026 1.00 88.75 101 MET A CA 1
ATOM 768 C C . MET A 1 101 ? -5.772 -0.298 -11.238 1.00 88.75 101 MET A C 1
ATOM 770 O O . MET A 1 101 ? -6.661 -1.104 -11.498 1.00 88.75 101 MET A O 1
ATOM 774 N N . ARG A 1 102 ? -5.527 0.758 -12.022 1.00 90.62 102 ARG A N 1
ATOM 775 C CA . ARG A 1 102 ? -6.230 0.979 -13.293 1.00 90.62 102 ARG A CA 1
ATOM 776 C C . ARG A 1 102 ? -5.761 0.012 -14.385 1.00 90.62 102 ARG A C 1
ATOM 778 O O . ARG A 1 102 ? -4.554 -0.133 -14.578 1.00 90.62 102 ARG A O 1
ATOM 785 N N . LYS A 1 103 ? -6.687 -0.561 -15.153 1.00 91.19 103 LYS A N 1
ATOM 786 C CA . LYS A 1 103 ? -6.405 -1.552 -16.211 1.00 91.19 103 LYS A CA 1
ATOM 787 C C . LYS A 1 103 ? -5.645 -1.005 -17.413 1.00 91.19 103 LYS A C 1
ATOM 789 O O . LYS A 1 103 ? -4.682 -1.596 -17.879 1.00 91.19 103 LYS A O 1
ATOM 794 N N . ASP A 1 104 ? -6.056 0.155 -17.911 1.00 87.44 104 ASP A N 1
ATOM 795 C CA . ASP A 1 104 ? -5.600 0.681 -19.202 1.00 87.44 104 ASP A CA 1
ATOM 796 C C . ASP A 1 104 ? -4.146 1.187 -19.203 1.00 87.44 104 ASP A C 1
ATOM 798 O O . ASP A 1 104 ? -3.495 1.220 -20.248 1.00 87.44 104 ASP A O 1
ATOM 802 N N . ARG A 1 105 ? -3.632 1.639 -18.050 1.00 83.62 105 ARG A N 1
ATOM 803 C CA . ARG A 1 105 ? -2.303 2.277 -17.940 1.00 83.62 105 ARG A CA 1
ATOM 804 C C . ARG A 1 105 ? -1.490 1.873 -16.711 1.00 83.62 105 ARG A C 1
ATOM 806 O O . ARG A 1 105 ? -0.338 2.301 -16.606 1.00 83.62 105 ARG A O 1
ATOM 813 N N . GLY A 1 106 ? -2.078 1.138 -15.771 1.00 83.19 106 GLY A N 1
ATOM 814 C CA . GLY A 1 106 ? -1.413 0.723 -14.543 1.00 83.19 106 GLY A CA 1
ATOM 815 C C . GLY A 1 106 ? -0.455 -0.432 -14.802 1.00 83.19 106 GLY A C 1
ATOM 816 O O . GLY A 1 106 ? -0.768 -1.351 -15.555 1.00 83.19 106 GLY A O 1
ATOM 817 N N . PHE A 1 107 ? 0.720 -0.379 -14.182 1.00 85.62 107 PHE A N 1
ATOM 818 C CA . PHE A 1 107 ? 1.623 -1.520 -14.120 1.00 85.62 107 PHE A CA 1
ATOM 819 C C . PHE A 1 107 ? 2.469 -1.462 -12.847 1.00 85.62 107 PHE A C 1
ATOM 821 O O . PHE A 1 107 ? 2.802 -0.371 -12.381 1.00 85.62 107 PHE A O 1
ATOM 828 N N . ILE A 1 108 ? 2.865 -2.626 -12.334 1.00 84.56 108 ILE A N 1
ATOM 829 C CA . ILE A 1 108 ? 3.838 -2.760 -11.240 1.00 84.56 108 ILE A CA 1
ATOM 830 C C . ILE A 1 108 ? 5.082 -3.501 -11.738 1.00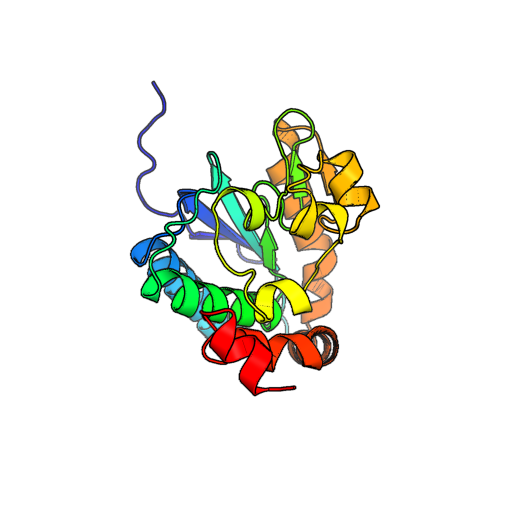 84.56 108 ILE A C 1
ATOM 832 O O . ILE A 1 108 ? 4.998 -4.376 -12.601 1.00 84.56 108 ILE A O 1
ATOM 836 N N . CYS A 1 109 ? 6.257 -3.100 -11.257 1.00 81.94 109 CYS A N 1
ATOM 837 C CA . CYS A 1 109 ? 7.542 -3.592 -11.741 1.00 81.94 109 CYS A CA 1
ATOM 838 C C . CYS A 1 109 ? 8.636 -3.350 -10.695 1.00 81.94 109 CYS A C 1
ATOM 840 O O . CYS A 1 109 ? 8.722 -2.246 -10.164 1.00 81.94 109 CYS A O 1
ATOM 842 N N . LEU A 1 110 ? 9.502 -4.341 -10.467 1.00 83.56 110 LEU A N 1
ATOM 843 C CA . LEU A 1 110 ? 10.750 -4.201 -9.705 1.00 83.56 110 LEU A CA 1
ATOM 844 C C . LEU A 1 110 ? 11.926 -4.166 -10.694 1.00 83.56 110 LEU A C 1
ATOM 846 O O . LEU A 1 110 ? 12.555 -5.183 -10.976 1.00 83.56 110 LEU A O 1
ATOM 850 N N . ASN A 1 111 ? 12.166 -3.006 -11.317 1.00 81.38 111 ASN A N 1
ATOM 851 C CA . ASN A 1 111 ? 13.148 -2.848 -12.401 1.00 81.38 111 ASN A CA 1
ATOM 852 C C . ASN A 1 111 ? 14.585 -2.594 -11.915 1.00 81.38 111 ASN A C 1
ATOM 854 O O . ASN A 1 111 ? 15.394 -2.024 -12.652 1.00 81.38 111 ASN A O 1
ATOM 858 N N . GLU A 1 112 ? 14.929 -2.995 -10.691 1.00 85.06 112 GLU A N 1
ATOM 859 C CA . GLU A 1 112 ? 16.268 -2.842 -10.118 1.00 85.06 112 GLU A CA 1
ATOM 860 C C . GLU A 1 112 ? 17.371 -3.442 -10.998 1.00 85.06 112 GLU A C 1
ATOM 862 O O . GLU A 1 112 ? 18.460 -2.864 -11.093 1.00 85.06 112 GLU A O 1
ATOM 867 N N . VAL A 1 113 ? 17.063 -4.542 -11.695 1.00 84.69 113 VAL A N 1
ATOM 868 C CA . VAL A 1 113 ? 17.957 -5.177 -12.672 1.00 84.69 113 VAL A CA 1
ATOM 869 C C . VAL A 1 113 ? 18.301 -4.245 -13.842 1.00 84.69 113 VAL A C 1
ATOM 871 O O . VAL A 1 113 ? 19.466 -4.162 -14.234 1.00 84.69 113 VAL A O 1
ATOM 874 N N . ASP A 1 114 ? 17.337 -3.462 -14.335 1.00 84.62 114 ASP A N 1
ATOM 875 C CA . ASP A 1 114 ? 17.526 -2.547 -15.468 1.00 84.62 114 ASP A CA 1
ATOM 876 C C . ASP A 1 114 ? 18.262 -1.268 -15.053 1.00 84.62 114 ASP A C 1
ATOM 878 O O . ASP A 1 114 ? 19.122 -0.762 -15.777 1.00 84.62 114 ASP A O 1
ATOM 882 N N . ILE A 1 115 ? 17.959 -0.748 -13.857 1.00 82.25 115 ILE A N 1
ATOM 883 C CA . ILE A 1 115 ? 18.582 0.475 -13.319 1.00 82.25 115 ILE A CA 1
ATOM 884 C C . ILE A 1 115 ? 19.884 0.204 -12.550 1.00 82.25 115 ILE A C 1
ATOM 886 O O . 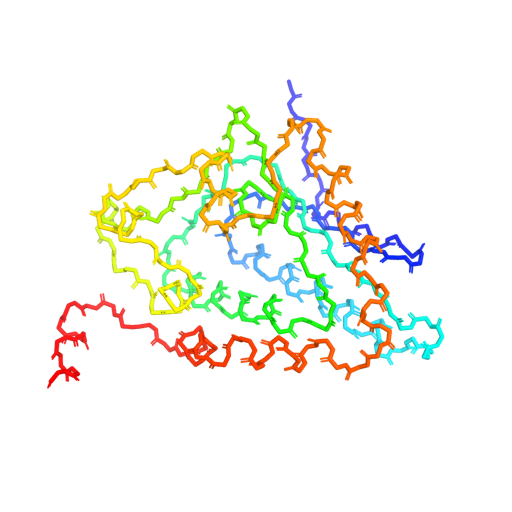ILE A 1 115 ? 20.443 1.122 -11.945 1.00 82.25 115 ILE A O 1
ATOM 890 N N . ARG A 1 116 ? 20.374 -1.045 -12.578 1.00 81.12 116 ARG A N 1
ATOM 891 C CA . ARG A 1 116 ? 21.637 -1.501 -11.972 1.00 81.12 116 ARG A CA 1
ATOM 892 C C . ARG A 1 116 ? 21.755 -1.153 -10.491 1.00 81.12 116 ARG A C 1
ATOM 894 O O . ARG A 1 116 ? 22.800 -0.693 -10.024 1.00 81.12 116 ARG A O 1
ATOM 901 N N . ARG A 1 117 ? 20.678 -1.372 -9.739 1.00 78.19 117 ARG A N 1
ATOM 902 C CA . ARG A 1 117 ? 20.679 -1.208 -8.284 1.00 78.19 117 ARG A CA 1
ATOM 903 C C . ARG A 1 117 ? 20.352 -2.514 -7.578 1.00 78.19 117 ARG A C 1
ATOM 905 O O . ARG A 1 117 ? 19.673 -3.359 -8.140 1.00 78.19 117 ARG A O 1
ATOM 912 N N . PRO A 1 118 ? 20.830 -2.697 -6.338 1.00 77.06 118 PRO A N 1
ATOM 913 C CA . PRO A 1 118 ? 20.390 -3.822 -5.535 1.00 77.06 118 PRO A CA 1
ATOM 914 C C . PRO A 1 118 ? 18.929 -3.618 -5.123 1.00 77.06 118 PRO A C 1
ATOM 916 O O . PRO A 1 118 ? 18.580 -2.544 -4.604 1.00 77.06 118 PRO A O 1
ATOM 919 N N . LEU A 1 119 ? 18.118 -4.666 -5.303 1.00 77.38 119 LEU A N 1
ATOM 920 C CA . LEU A 1 119 ? 16.824 -4.785 -4.638 1.00 77.38 119 LEU A CA 1
ATOM 921 C C . LEU A 1 119 ? 17.056 -4.735 -3.131 1.00 77.38 119 LEU A C 1
ATOM 923 O O . LEU A 1 119 ? 17.969 -5.370 -2.598 1.00 77.38 119 LEU A O 1
ATOM 927 N N . LEU A 1 120 ? 16.249 -3.938 -2.444 1.00 75.56 120 LEU A N 1
ATOM 928 C CA . LEU A 1 120 ? 16.404 -3.771 -1.011 1.00 75.56 120 LEU A CA 1
ATOM 929 C C . LEU A 1 120 ? 15.824 -4.976 -0.258 1.00 75.56 120 LEU A C 1
ATOM 931 O O . LEU A 1 120 ? 14.748 -5.445 -0.629 1.00 75.56 120 LEU A O 1
ATOM 935 N N . PRO A 1 121 ? 16.457 -5.431 0.843 1.00 74.88 121 PRO A N 1
ATOM 936 C CA . PRO A 1 121 ? 15.980 -6.593 1.595 1.00 74.88 121 PRO A CA 1
ATOM 937 C C . PRO A 1 121 ? 14.527 -6.459 2.065 1.00 74.88 121 PRO A C 1
ATOM 939 O O . PRO A 1 121 ? 13.766 -7.414 1.984 1.00 74.88 121 PRO A O 1
ATOM 942 N N . GLY A 1 122 ? 14.122 -5.258 2.498 1.00 73.75 122 GLY A N 1
ATOM 943 C CA . GLY A 1 122 ? 12.743 -4.993 2.917 1.00 73.75 122 GLY A CA 1
ATOM 944 C C . GLY A 1 122 ? 11.726 -5.166 1.786 1.00 73.75 122 GLY A C 1
ATOM 945 O O . GLY A 1 122 ? 10.674 -5.750 2.004 1.00 73.75 122 GLY A O 1
ATOM 946 N N . MET A 1 123 ? 12.064 -4.742 0.565 1.00 76.31 123 MET A N 1
ATOM 947 C CA . MET A 1 123 ? 11.205 -4.930 -0.611 1.00 76.31 123 MET A CA 1
ATOM 948 C C . MET A 1 123 ? 11.109 -6.405 -1.009 1.00 76.31 123 MET A C 1
ATOM 950 O O . MET A 1 123 ? 10.019 -6.898 -1.294 1.00 76.31 123 MET A O 1
ATOM 954 N N . ALA A 1 124 ? 12.236 -7.122 -0.960 1.00 74.44 124 ALA A N 1
ATOM 955 C CA . ALA A 1 124 ? 12.271 -8.556 -1.229 1.00 74.44 124 ALA A CA 1
ATOM 956 C C . ALA A 1 124 ? 11.425 -9.362 -0.230 1.00 74.44 124 ALA A C 1
ATOM 958 O O . ALA A 1 124 ? 10.774 -10.328 -0.620 1.00 74.44 124 ALA A O 1
ATOM 959 N N . ALA A 1 125 ? 11.422 -8.946 1.039 1.00 75.06 125 ALA A N 1
ATOM 960 C CA . ALA A 1 125 ? 10.689 -9.613 2.107 1.00 75.06 125 ALA A CA 1
ATOM 961 C C . ALA A 1 125 ? 9.173 -9.353 2.072 1.00 75.06 125 ALA A C 1
ATOM 963 O O . ALA A 1 125 ? 8.413 -10.184 2.555 1.00 75.06 125 ALA A O 1
ATOM 964 N N . VAL A 1 126 ? 8.722 -8.222 1.513 1.00 71.56 126 VAL A N 1
ATOM 965 C CA . VAL A 1 126 ? 7.284 -7.923 1.389 1.00 71.56 126 VAL A CA 1
ATOM 966 C C . VAL A 1 126 ? 6.662 -8.712 0.242 1.00 71.56 126 VAL A C 1
ATOM 968 O O . VAL A 1 126 ? 5.664 -9.399 0.448 1.00 71.56 126 VAL A O 1
ATOM 971 N N . LYS A 1 127 ? 7.224 -8.612 -0.970 1.00 70.94 127 LYS A N 1
ATOM 972 C CA . LYS A 1 127 ? 6.757 -9.387 -2.127 1.00 70.94 127 LYS A CA 1
ATOM 973 C C . LYS A 1 127 ? 7.764 -9.315 -3.271 1.00 70.94 127 LYS A C 1
ATOM 975 O O . LYS A 1 127 ? 7.926 -8.269 -3.894 1.00 70.94 127 LYS A O 1
ATOM 980 N N . ALA A 1 128 ? 8.405 -10.436 -3.591 1.00 71.44 128 ALA A N 1
ATOM 981 C CA . ALA A 1 128 ? 9.307 -10.547 -4.734 1.00 71.44 128 ALA A CA 1
ATOM 982 C C . ALA A 1 128 ? 8.937 -11.745 -5.606 1.00 71.44 128 ALA A C 1
ATOM 984 O O . ALA A 1 128 ? 9.031 -12.894 -5.182 1.00 71.44 128 ALA A O 1
ATOM 985 N N . LEU A 1 129 ? 8.568 -11.470 -6.858 1.00 79.00 129 LEU A N 1
ATOM 986 C CA . LEU A 1 129 ? 8.472 -12.499 -7.888 1.00 79.00 129 LEU A CA 1
ATOM 987 C C . LEU A 1 129 ? 9.750 -12.520 -8.713 1.00 79.00 129 LEU A C 1
ATOM 989 O O . LEU A 1 129 ? 10.245 -11.470 -9.126 1.00 79.00 129 LEU A O 1
ATOM 993 N N . ARG A 1 130 ? 10.249 -13.727 -8.997 1.00 83.88 130 ARG A N 1
ATOM 994 C CA . ARG A 1 130 ? 11.483 -13.943 -9.762 1.00 83.88 130 ARG A CA 1
ATOM 995 C C . ARG A 1 130 ? 11.485 -13.174 -11.083 1.00 83.88 130 ARG A C 1
ATOM 997 O O . ARG A 1 130 ? 12.471 -12.517 -11.391 1.00 83.88 130 ARG A O 1
ATOM 1004 N N . ASP A 1 131 ? 10.382 -13.219 -11.823 1.00 85.00 131 ASP A N 1
ATOM 1005 C CA . ASP A 1 131 ? 10.281 -12.568 -13.134 1.00 85.00 131 ASP A CA 1
ATOM 1006 C C . ASP A 1 131 ? 10.249 -11.039 -13.030 1.00 85.00 131 ASP A C 1
ATOM 1008 O O . ASP A 1 131 ? 10.741 -10.352 -13.922 1.00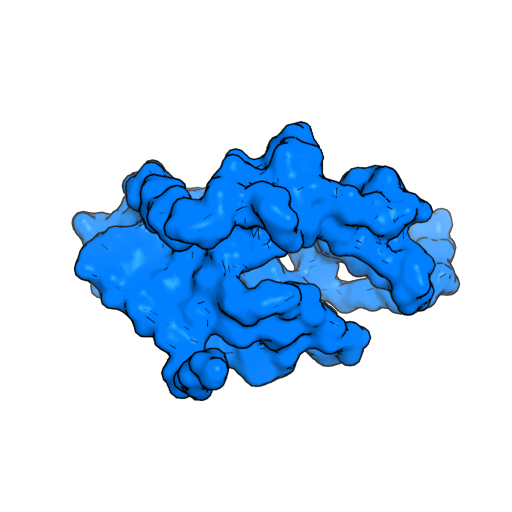 85.00 131 ASP A O 1
ATOM 1012 N N . SER A 1 132 ? 9.735 -10.500 -11.919 1.00 84.25 132 SER A N 1
ATOM 1013 C CA . SER A 1 132 ? 9.830 -9.069 -11.619 1.00 84.25 132 SER A CA 1
ATOM 1014 C C . SER A 1 132 ? 11.287 -8.696 -11.347 1.00 84.25 132 SER A C 1
ATOM 1016 O O . SER A 1 132 ? 11.874 -7.910 -12.077 1.00 84.25 132 SER A O 1
ATOM 1018 N N . VAL A 1 133 ? 11.907 -9.352 -10.361 1.00 85.31 133 VAL A N 1
ATOM 1019 C CA . VAL A 1 133 ? 13.221 -8.966 -9.825 1.00 85.31 133 VAL A CA 1
ATOM 1020 C C . VAL A 1 133 ? 14.374 -9.265 -10.781 1.00 85.31 133 VAL A C 1
ATOM 1022 O O . VAL A 1 133 ? 15.285 -8.455 -10.923 1.00 85.31 133 VAL A O 1
ATOM 1025 N N . LEU A 1 134 ? 14.373 -10.440 -11.413 1.00 86.50 134 LEU A N 1
ATOM 1026 C CA . LEU A 1 134 ? 15.458 -10.876 -12.298 1.00 86.50 134 LEU A CA 1
ATOM 1027 C C . LEU A 1 134 ? 15.187 -10.549 -13.767 1.00 86.50 134 LEU A C 1
ATOM 1029 O O . LEU A 1 134 ? 16.132 -10.488 -14.549 1.00 86.50 134 LEU A O 1
ATOM 1033 N N . GLY A 1 135 ? 13.917 -10.388 -14.146 1.00 86.44 135 GLY A N 1
ATOM 1034 C CA . GLY A 1 135 ? 13.503 -10.140 -15.527 1.00 86.44 135 GLY A CA 1
ATOM 1035 C C . GLY A 1 135 ? 13.058 -8.707 -15.813 1.00 86.44 135 GLY A C 1
ATOM 1036 O O . GLY A 1 135 ? 12.816 -8.393 -16.974 1.00 86.44 135 GLY A O 1
ATOM 1037 N N . GLY A 1 136 ? 12.901 -7.855 -14.792 1.00 85.00 136 GLY A N 1
ATOM 1038 C CA . GLY A 1 136 ? 12.361 -6.502 -14.961 1.00 85.00 136 GLY A CA 1
ATOM 1039 C C . GLY A 1 136 ? 10.927 -6.503 -15.501 1.00 85.00 136 GLY A C 1
ATOM 1040 O O . GLY A 1 136 ? 10.503 -5.545 -16.155 1.00 85.00 136 GLY A O 1
ATOM 1041 N N . LYS A 1 137 ? 10.173 -7.598 -15.299 1.00 89.12 137 LYS A N 1
ATOM 1042 C CA . LYS A 1 137 ? 8.836 -7.747 -15.880 1.00 89.12 137 LYS A CA 1
ATOM 1043 C C . LYS A 1 137 ? 7.905 -6.658 -15.346 1.00 89.12 137 LYS A C 1
ATOM 1045 O O . LYS A 1 137 ? 7.729 -6.502 -14.138 1.00 89.12 137 LYS A O 1
ATOM 1050 N N . ARG A 1 138 ? 7.234 -5.970 -16.271 1.00 90.44 138 ARG A N 1
ATOM 1051 C CA . ARG A 1 138 ? 6.081 -5.115 -15.972 1.00 90.44 138 ARG A CA 1
ATOM 1052 C C . ARG A 1 138 ? 4.824 -5.972 -15.945 1.00 90.44 138 ARG A C 1
ATOM 1054 O O . ARG A 1 138 ? 4.506 -6.605 -16.946 1.00 90.44 138 ARG A O 1
ATOM 1061 N N . PHE A 1 139 ? 4.131 -5.976 -14.816 1.00 90.31 139 PHE A N 1
ATOM 1062 C CA . PHE A 1 139 ? 2.851 -6.652 -14.640 1.00 90.31 139 PHE A CA 1
ATOM 1063 C C . PHE A 1 139 ? 1.733 -5.661 -14.948 1.00 90.31 139 PHE A C 1
ATOM 1065 O O . PHE A 1 139 ? 1.686 -4.594 -14.334 1.00 90.31 139 PHE A O 1
ATOM 1072 N N . SER A 1 140 ? 0.853 -6.009 -15.886 1.00 91.75 140 SER A N 1
ATOM 1073 C CA . SER A 1 140 ? -0.435 -5.326 -16.102 1.00 91.75 140 SER A CA 1
ATOM 1074 C C . SER A 1 140 ? -1.329 -5.392 -14.854 1.00 91.75 140 SER A C 1
ATOM 1076 O O . SER A 1 140 ? -1.000 -6.084 -13.892 1.00 91.75 140 SER A O 1
ATOM 1078 N N . ALA A 1 141 ? -2.462 -4.684 -14.842 1.00 91.12 141 ALA A N 1
ATOM 1079 C CA . ALA A 1 141 ? -3.392 -4.711 -13.706 1.00 91.12 141 ALA A CA 1
ATOM 1080 C C . ALA A 1 141 ? -3.923 -6.109 -13.408 1.00 91.12 141 ALA A C 1
ATOM 1082 O O . ALA A 1 141 ? -3.925 -6.540 -12.258 1.00 91.12 141 ALA A O 1
ATOM 1083 N N . GLU A 1 142 ? -4.286 -6.841 -14.449 1.00 92.81 142 GLU A N 1
ATOM 1084 C CA . GLU A 1 142 ? -4.802 -8.195 -14.354 1.00 92.81 142 GLU A CA 1
ATOM 1085 C C . GLU A 1 142 ? -3.724 -9.170 -13.873 1.00 92.81 142 GLU A C 1
ATOM 1087 O O . GLU A 1 142 ? -3.973 -9.978 -12.980 1.00 92.81 142 GLU A O 1
ATOM 1092 N N . GLU A 1 143 ? -2.503 -9.068 -14.409 1.00 92.75 143 GLU A N 1
ATOM 1093 C CA . GLU A 1 143 ? -1.382 -9.895 -13.951 1.00 92.75 143 GLU A CA 1
ATOM 1094 C C . GLU A 1 143 ? -0.974 -9.558 -12.517 1.00 92.75 143 GLU A C 1
ATOM 1096 O O . GLU A 1 143 ? -0.629 -10.458 -11.757 1.00 92.75 143 GLU A O 1
ATOM 1101 N N . ALA A 1 144 ? -1.003 -8.278 -12.141 1.00 90.50 144 ALA A N 1
ATOM 1102 C CA . ALA A 1 144 ? -0.701 -7.831 -10.790 1.00 90.50 144 ALA A CA 1
ATOM 1103 C C . ALA A 1 144 ? -1.738 -8.355 -9.793 1.00 90.50 144 ALA A C 1
ATOM 1105 O O . ALA A 1 144 ? -1.357 -8.793 -8.714 1.00 90.50 144 ALA A O 1
ATOM 1106 N N . MET A 1 145 ? -3.020 -8.363 -10.164 1.00 91.44 145 MET A N 1
ATOM 1107 C CA . MET A 1 145 ? -4.092 -8.926 -9.343 1.00 91.44 145 MET A CA 1
ATOM 1108 C C . MET A 1 145 ? -3.942 -10.447 -9.209 1.00 91.44 145 MET A C 1
ATOM 1110 O O . MET A 1 145 ? -3.983 -10.976 -8.104 1.00 91.44 145 MET A O 1
ATOM 1114 N N . ALA A 1 146 ? -3.666 -11.155 -10.310 1.00 91.44 146 ALA A N 1
ATOM 1115 C CA . ALA A 1 146 ? -3.417 -12.600 -10.292 1.00 91.44 146 ALA A CA 1
ATOM 1116 C C . ALA A 1 146 ? -2.162 -12.986 -9.484 1.00 91.44 146 ALA A C 1
ATOM 1118 O O . ALA A 1 146 ? -2.104 -14.060 -8.892 1.00 91.44 146 ALA A O 1
ATOM 1119 N N . ALA A 1 147 ? -1.162 -12.106 -9.455 1.00 89.00 147 ALA A N 1
ATOM 1120 C CA . ALA A 1 147 ? 0.045 -12.224 -8.644 1.00 89.00 147 ALA A CA 1
ATOM 1121 C C . ALA A 1 147 ? -0.124 -11.688 -7.209 1.00 89.00 147 ALA A C 1
ATOM 1123 O O . ALA A 1 147 ? 0.854 -11.662 -6.456 1.00 89.00 147 ALA A O 1
ATOM 1124 N N . GLU A 1 148 ? -1.327 -11.227 -6.842 1.00 87.75 148 GLU A N 1
ATOM 1125 C CA . GLU A 1 148 ? -1.665 -10.619 -5.549 1.00 87.75 148 GLU A CA 1
ATOM 1126 C C . GLU A 1 148 ? -0.781 -9.403 -5.184 1.00 87.75 148 GLU A C 1
ATOM 1128 O O . GLU A 1 148 ? -0.535 -9.115 -4.010 1.00 87.75 148 GLU A O 1
ATOM 1133 N N . PHE A 1 149 ? -0.223 -8.700 -6.170 1.00 85.06 149 PHE A N 1
ATOM 1134 C CA . PHE A 1 149 ? 0.429 -7.406 -5.947 1.00 85.06 149 PHE A CA 1
ATOM 1135 C C . PHE A 1 149 ? -0.582 -6.299 -5.638 1.00 85.06 149 PHE A C 1
ATOM 1137 O O . PHE A 1 149 ? -0.229 -5.320 -4.987 1.00 85.06 149 PHE A O 1
ATOM 1144 N N . VAL A 1 150 ? -1.812 -6.453 -6.125 1.00 88.94 150 VAL A N 1
ATOM 1145 C CA . VAL A 1 150 ? -2.945 -5.556 -5.887 1.00 88.94 150 VAL A CA 1
ATOM 1146 C C . VAL A 1 150 ? -4.176 -6.392 -5.559 1.00 88.94 150 VAL A C 1
ATOM 1148 O O . VAL A 1 150 ? -4.251 -7.553 -5.963 1.00 88.94 150 VAL A O 1
ATOM 1151 N N . ASP A 1 151 ? -5.139 -5.798 -4.864 1.00 89.75 151 ASP A N 1
ATOM 1152 C CA . ASP A 1 151 ? -6.410 -6.442 -4.537 1.00 89.75 151 ASP A CA 1
ATOM 1153 C C . ASP A 1 151 ? -7.419 -6.320 -5.687 1.00 89.75 151 ASP A C 1
ATOM 1155 O O . ASP A 1 151 ? -8.173 -7.254 -5.938 1.00 89.75 151 ASP A O 1
ATOM 1159 N N . GLU A 1 152 ? -7.420 -5.190 -6.407 1.00 93.06 152 GLU A N 1
ATOM 1160 C CA . GLU A 1 152 ? -8.408 -4.897 -7.453 1.00 93.06 152 GLU A CA 1
ATOM 1161 C C . GLU A 1 152 ? -7.777 -4.288 -8.715 1.00 93.06 152 GLU A C 1
ATOM 1163 O O . GLU A 1 152 ? -6.936 -3.385 -8.652 1.00 93.06 152 GLU A O 1
ATOM 1168 N N . ALA A 1 153 ? -8.251 -4.738 -9.881 1.00 93.31 153 ALA A N 1
ATOM 1169 C CA . ALA A 1 153 ? -7.940 -4.174 -11.194 1.00 93.31 153 ALA A CA 1
ATOM 1170 C C . ALA A 1 153 ? -9.218 -3.600 -11.825 1.00 93.31 153 ALA A C 1
ATOM 1172 O O . ALA A 1 153 ? -10.152 -4.345 -12.127 1.00 93.31 153 ALA A O 1
ATOM 1173 N N . VAL A 1 154 ? -9.275 -2.283 -12.043 1.00 93.12 154 VAL A N 1
ATOM 1174 C CA . VAL A 1 154 ? -10.517 -1.560 -12.396 1.00 93.12 154 VAL A CA 1
ATOM 1175 C C . VAL A 1 154 ? -10.311 -0.528 -13.504 1.00 93.12 154 VAL A C 1
ATOM 1177 O O . VAL A 1 154 ? -9.181 -0.188 -13.851 1.00 93.12 154 VAL A O 1
ATOM 1180 N N . ASP A 1 155 ? -11.394 -0.014 -14.081 1.00 92.12 155 ASP A N 1
ATOM 1181 C CA . ASP A 1 155 ? -11.301 1.075 -15.058 1.00 92.12 155 ASP A CA 1
ATOM 1182 C C . ASP A 1 155 ? -10.812 2.373 -14.394 1.00 92.12 155 ASP A C 1
ATOM 1184 O O . ASP A 1 155 ? -10.975 2.592 -13.192 1.00 92.12 155 ASP A O 1
ATOM 1188 N N . GLY A 1 156 ? -10.134 3.230 -15.163 1.00 86.81 156 GLY A N 1
ATOM 1189 C CA . GLY A 1 156 ? -9.401 4.377 -14.613 1.00 86.81 156 GLY A CA 1
ATOM 1190 C C . GLY A 1 156 ? -10.272 5.392 -13.863 1.00 86.81 156 GLY A C 1
ATOM 1191 O O . GLY A 1 156 ? -9.796 6.019 -12.919 1.00 86.81 156 GLY A O 1
ATOM 1192 N N . ASP A 1 157 ? -11.531 5.536 -14.260 1.00 87.56 157 ASP A N 1
ATOM 1193 C CA . ASP A 1 157 ? -12.557 6.369 -13.625 1.00 87.56 157 ASP A CA 1
ATOM 1194 C C . ASP A 1 157 ? -13.157 5.736 -12.357 1.00 87.56 157 ASP A C 1
ATOM 1196 O O . ASP A 1 157 ? -13.754 6.442 -11.547 1.00 87.56 157 ASP A O 1
ATOM 1200 N N . LYS A 1 158 ? -12.938 4.434 -12.139 1.00 90.62 158 LYS A N 1
ATOM 1201 C CA . LYS A 1 158 ? -13.439 3.665 -10.989 1.00 90.62 158 LYS A CA 1
ATOM 1202 C C . LYS A 1 158 ? -12.434 3.479 -9.856 1.00 90.62 158 LYS A C 1
ATOM 1204 O O . LYS A 1 158 ? -12.813 3.032 -8.780 1.00 90.62 158 LYS A O 1
ATOM 1209 N N . VAL A 1 159 ? -11.169 3.859 -10.049 1.00 87.19 159 VAL A N 1
ATOM 1210 C CA . VAL A 1 159 ? -10.088 3.644 -9.065 1.00 87.19 159 VAL A CA 1
ATOM 1211 C C . VAL A 1 159 ? -10.410 4.226 -7.686 1.00 87.19 159 VAL A C 1
ATOM 1213 O O . VAL A 1 159 ? -10.235 3.546 -6.679 1.00 87.19 159 VAL A O 1
ATOM 1216 N N . VAL A 1 160 ? -10.877 5.477 -7.629 1.00 85.38 160 VAL A N 1
ATOM 1217 C CA . VAL A 1 160 ? -11.176 6.143 -6.349 1.00 85.38 160 VAL A CA 1
ATOM 1218 C C . VAL A 1 160 ? -12.436 5.562 -5.709 1.00 85.38 160 VAL A C 1
ATOM 1220 O O . VAL A 1 160 ? -12.426 5.302 -4.513 1.00 85.38 160 VAL A O 1
ATOM 1223 N N . GLU A 1 161 ? -13.484 5.319 -6.500 1.00 89.06 161 GLU A N 1
ATOM 1224 C CA . GLU A 1 161 ? -14.738 4.700 -6.043 1.00 89.06 161 GLU A CA 1
ATOM 1225 C C . GLU A 1 161 ? -14.466 3.353 -5.364 1.00 89.06 161 GLU A C 1
ATOM 1227 O O . GLU A 1 161 ? -14.778 3.175 -4.191 1.00 89.06 161 GLU A O 1
ATOM 1232 N N . VAL A 1 162 ? -13.748 2.456 -6.043 1.00 91.12 162 VAL A N 1
ATOM 1233 C CA . VAL A 1 162 ? -13.443 1.120 -5.512 1.00 91.12 162 VAL A CA 1
ATOM 1234 C C . VAL A 1 162 ? -12.506 1.178 -4.301 1.00 91.12 162 VAL A C 1
ATOM 1236 O O . VAL A 1 162 ? -12.649 0.394 -3.364 1.00 91.12 162 VAL A O 1
ATOM 1239 N N . ALA A 1 163 ? -11.568 2.127 -4.259 1.00 87.75 163 ALA A N 1
ATOM 1240 C CA . ALA A 1 163 ? -10.728 2.323 -3.079 1.00 87.75 163 ALA A CA 1
ATOM 1241 C C . ALA A 1 163 ? -11.541 2.765 -1.847 1.00 87.75 163 ALA A C 1
ATOM 1243 O O . ALA A 1 163 ? -11.262 2.313 -0.733 1.00 87.75 163 ALA A O 1
ATOM 1244 N N . LEU A 1 164 ? -12.552 3.618 -2.039 1.00 86.50 164 LEU A N 1
ATOM 1245 C CA . LEU A 1 164 ? -13.473 4.018 -0.975 1.00 86.50 164 LEU A CA 1
ATOM 1246 C C . LEU A 1 164 ? -14.359 2.842 -0.539 1.00 86.50 164 LEU A C 1
ATOM 1248 O O . LEU A 1 164 ? -14.506 2.622 0.661 1.00 86.50 164 LEU A O 1
ATOM 1252 N N . ASP A 1 165 ? -14.850 2.027 -1.473 1.00 89.62 165 ASP A N 1
ATOM 1253 C CA . ASP A 1 165 ? -15.633 0.825 -1.152 1.00 89.62 165 ASP A CA 1
ATOM 1254 C C . ASP A 1 165 ? -14.826 -0.176 -0.306 1.00 89.62 165 ASP A C 1
ATOM 1256 O O . ASP A 1 165 ? -15.317 -0.716 0.691 1.00 89.62 165 ASP A O 1
ATOM 1260 N N . LEU A 1 166 ? -13.548 -0.391 -0.642 1.00 88.38 166 LEU A N 1
ATOM 1261 C CA . LEU A 1 166 ? -12.640 -1.206 0.172 1.00 88.38 166 LEU A CA 1
ATOM 1262 C C . LEU A 1 166 ? -12.405 -0.584 1.557 1.00 88.38 166 LEU A C 1
ATOM 1264 O O . LEU A 1 166 ? -12.361 -1.308 2.557 1.00 88.38 166 LEU A O 1
ATOM 1268 N N . ALA A 1 167 ? -12.284 0.745 1.643 1.00 86.56 167 ALA A N 1
ATOM 1269 C CA . ALA A 1 167 ? -12.158 1.453 2.917 1.00 86.56 167 ALA A CA 1
ATOM 1270 C C . ALA A 1 167 ? -13.378 1.211 3.803 1.00 86.56 167 ALA A C 1
ATOM 1272 O O . ALA A 1 167 ? -13.221 0.841 4.968 1.00 86.56 167 ALA A O 1
ATOM 1273 N N . GLU A 1 168 ? -14.582 1.352 3.255 1.00 86.44 168 GLU A N 1
ATOM 1274 C CA . GLU A 1 168 ? -15.819 1.098 3.991 1.00 86.44 168 GLU A CA 1
ATOM 1275 C C . GLU A 1 168 ? -15.948 -0.368 4.416 1.00 86.44 168 GLU A C 1
ATOM 1277 O O . GLU A 1 168 ? -16.343 -0.651 5.550 1.00 86.44 168 GLU A O 1
ATOM 1282 N N . LYS A 1 169 ? -15.549 -1.304 3.548 1.00 87.44 169 LYS A N 1
ATOM 1283 C CA . LYS A 1 169 ? -15.551 -2.744 3.835 1.00 87.44 169 LYS A CA 1
ATOM 1284 C C . LYS A 1 169 ? -14.643 -3.107 5.012 1.00 87.44 169 LYS A C 1
ATOM 1286 O O . LYS A 1 169 ? -15.022 -3.942 5.840 1.00 87.44 169 LYS A O 1
ATOM 1291 N N . TYR A 1 170 ? -13.446 -2.521 5.094 1.00 86.62 170 TYR A N 1
ATOM 1292 C CA . TYR A 1 170 ? -12.452 -2.885 6.111 1.00 86.62 170 TYR A CA 1
ATOM 1293 C C . TYR A 1 170 ? -12.484 -2.015 7.371 1.00 86.62 170 TYR A C 1
ATOM 1295 O O . TYR A 1 170 ? -12.068 -2.497 8.426 1.00 86.62 170 TYR A O 1
ATOM 1303 N N . ALA A 1 171 ? -13.020 -0.792 7.321 1.00 84.81 171 ALA A N 1
ATOM 1304 C CA . ALA A 1 171 ? -13.096 0.105 8.479 1.00 84.81 171 ALA A CA 1
ATOM 1305 C C . ALA A 1 171 ? -13.719 -0.538 9.742 1.00 84.81 171 ALA A C 1
ATOM 1307 O O . ALA A 1 171 ? -13.164 -0.354 10.827 1.00 84.81 171 ALA A O 1
ATOM 1308 N N . PRO A 1 172 ? -14.787 -1.364 9.659 1.00 84.75 172 PRO A N 1
ATOM 1309 C CA . PRO A 1 172 ? -15.340 -2.051 10.829 1.00 84.75 172 PRO A CA 1
ATOM 1310 C C . PRO A 1 172 ? -14.390 -3.037 11.517 1.00 84.75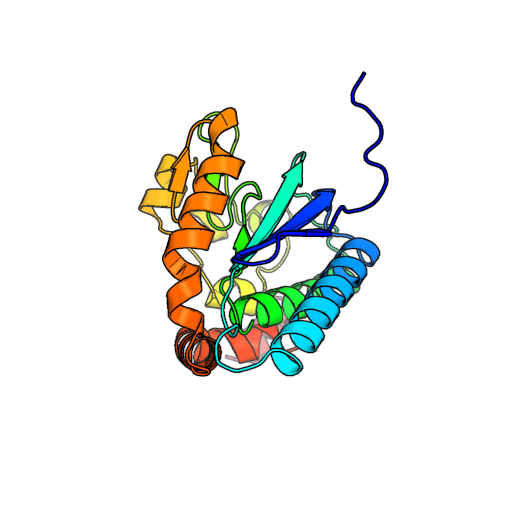 172 PRO A C 1
ATOM 1312 O O . PRO A 1 172 ? -14.575 -3.375 12.686 1.00 84.75 172 PRO A O 1
ATOM 1315 N N . LYS A 1 173 ? -13.355 -3.522 10.819 1.00 83.94 173 LYS A N 1
ATOM 1316 C CA . LYS A 1 173 ? -12.381 -4.472 11.379 1.00 83.94 173 LYS A CA 1
ATOM 1317 C C . LYS A 1 173 ? -11.409 -3.815 12.356 1.00 83.94 173 LYS A C 1
ATOM 1319 O O . LYS A 1 173 ? -10.765 -4.526 13.123 1.00 83.94 173 LYS A O 1
ATOM 1324 N N . THR A 1 174 ? -11.333 -2.486 12.368 1.00 81.06 174 THR A N 1
ATOM 1325 C CA . THR A 1 174 ? -10.420 -1.724 13.231 1.00 81.06 174 THR A CA 1
ATOM 1326 C C . THR A 1 174 ? -11.098 -1.180 14.483 1.00 81.06 174 THR A C 1
ATOM 1328 O O . THR A 1 174 ? -10.473 -0.446 15.240 1.00 81.06 174 THR A O 1
ATOM 1331 N N . TYR A 1 175 ? -12.377 -1.506 14.702 1.00 74.62 175 TYR A N 1
ATOM 1332 C CA . TYR A 1 175 ? -13.126 -1.069 15.888 1.00 74.62 175 TYR A CA 1
ATOM 1333 C C . TYR A 1 175 ? -12.549 -1.672 17.172 1.00 74.62 175 TYR A C 1
ATOM 1335 O O . TYR A 1 175 ? -12.697 -1.116 18.255 1.00 74.62 175 TYR A O 1
ATOM 1343 N N . ARG A 1 176 ? -11.867 -2.816 17.046 1.00 70.00 176 ARG A N 1
ATOM 1344 C CA . ARG A 1 176 ? -11.071 -3.414 18.116 1.00 70.00 176 ARG A CA 1
ATOM 1345 C C . ARG A 1 176 ? -9.606 -3.075 17.896 1.00 70.00 176 ARG A C 1
ATOM 1347 O O . ARG A 1 176 ? -9.099 -3.221 16.781 1.00 70.00 176 ARG A O 1
ATOM 1354 N N . ASP A 1 177 ? -8.923 -2.704 18.971 1.00 71.75 177 ASP A N 1
ATOM 1355 C CA . ASP A 1 177 ? -7.515 -2.307 18.951 1.00 71.75 177 ASP A CA 1
ATOM 1356 C C . ASP A 1 177 ? -6.554 -3.501 18.821 1.00 71.75 177 ASP A C 1
ATOM 1358 O O . ASP A 1 177 ? -5.766 -3.808 19.707 1.00 71.75 177 ASP A O 1
ATOM 1362 N N . ASN A 1 178 ? -6.693 -4.256 17.732 1.00 81.81 178 ASN A N 1
ATOM 1363 C CA . ASN A 1 178 ? -5.886 -5.445 17.450 1.00 81.81 178 ASN A CA 1
ATOM 1364 C C . ASN A 1 178 ? -5.453 -5.521 15.976 1.00 81.81 178 ASN A C 1
ATOM 1366 O O . ASN A 1 178 ? -4.583 -6.307 15.615 1.00 81.81 178 ASN A O 1
ATOM 1370 N N . TYR A 1 179 ? -6.027 -4.694 15.097 1.00 83.44 179 TYR A N 1
ATOM 1371 C CA . TYR A 1 179 ? -5.746 -4.754 13.661 1.00 83.44 179 TYR A CA 1
ATOM 1372 C C . TYR A 1 179 ? -4.251 -4.567 13.348 1.00 83.44 179 TYR A C 1
ATOM 1374 O O . TYR A 1 179 ? -3.677 -5.348 12.592 1.00 83.44 179 TYR A O 1
ATOM 1382 N N . HIS A 1 180 ? -3.581 -3.601 13.987 1.00 81.44 180 HIS A N 1
ATOM 1383 C CA . HIS A 1 180 ? -2.138 -3.407 13.798 1.00 81.44 180 HIS A CA 1
ATOM 1384 C C . HIS A 1 180 ? -1.278 -4.531 14.382 1.00 81.44 180 HIS A C 1
ATOM 1386 O O . HIS A 1 180 ? -0.203 -4.790 13.851 1.00 81.44 180 HIS A O 1
ATOM 1392 N N . LEU A 1 181 ? -1.720 -5.200 15.452 1.00 86.50 181 LEU A N 1
ATOM 1393 C CA . LEU A 1 181 ? -0.995 -6.333 16.030 1.00 86.50 181 LEU A CA 1
ATOM 1394 C C . LEU A 1 181 ? -1.051 -7.538 15.086 1.00 86.50 181 LEU A C 1
ATOM 1396 O O . LEU A 1 181 ? -0.036 -8.187 14.859 1.00 86.50 181 LEU A O 1
ATOM 1400 N N . LEU A 1 182 ? -2.207 -7.778 14.459 1.00 87.88 182 LEU A N 1
ATOM 1401 C CA . LEU A 1 182 ? -2.348 -8.798 13.417 1.00 87.88 182 LEU A CA 1
ATOM 1402 C C . LEU A 1 182 ? -1.452 -8.498 12.210 1.00 87.88 182 LEU A C 1
ATOM 1404 O O . LEU A 1 182 ? -0.793 -9.400 11.701 1.00 87.88 182 LEU A O 1
ATOM 1408 N N . LYS A 1 183 ? -1.372 -7.232 11.778 1.00 86.06 183 LYS A N 1
ATOM 1409 C CA . LYS A 1 183 ? -0.432 -6.824 10.721 1.00 86.06 183 LYS A CA 1
ATOM 1410 C C . LYS A 1 183 ? 1.024 -7.005 11.154 1.00 86.06 183 LYS A C 1
ATOM 1412 O O . LYS A 1 183 ? 1.840 -7.440 10.350 1.00 86.06 183 LYS A O 1
ATOM 1417 N N . ALA A 1 184 ? 1.356 -6.690 12.406 1.00 85.81 184 ALA A N 1
ATOM 1418 C CA . ALA A 1 184 ? 2.703 -6.887 12.933 1.00 85.81 184 ALA A CA 1
ATOM 1419 C C . ALA A 1 184 ? 3.119 -8.361 12.886 1.00 85.81 184 ALA A C 1
ATOM 1421 O O . ALA A 1 184 ? 4.260 -8.653 12.539 1.00 85.81 184 ALA A O 1
ATOM 1422 N N . GLU A 1 185 ? 2.188 -9.274 13.168 1.00 88.56 185 GLU A N 1
ATOM 1423 C CA . GLU A 1 185 ? 2.424 -10.707 13.019 1.00 88.56 185 GLU A CA 1
ATOM 1424 C C . GLU A 1 185 ? 2.553 -11.117 11.547 1.00 88.56 185 GLU A C 1
ATOM 1426 O O . GLU A 1 185 ? 3.507 -11.801 11.186 1.00 88.56 185 GLU A O 1
ATOM 1431 N N . LEU A 1 186 ? 1.645 -10.646 10.685 1.00 86.56 186 LEU A N 1
ATOM 1432 C CA . LEU A 1 186 ? 1.651 -10.939 9.248 1.00 86.56 186 LEU A CA 1
ATOM 1433 C C . LEU A 1 186 ? 2.959 -10.511 8.564 1.00 86.56 186 LEU A C 1
ATOM 1435 O O . LEU A 1 186 ? 3.451 -11.207 7.682 1.00 86.56 186 LEU A O 1
ATOM 1439 N N . TYR A 1 187 ? 3.527 -9.375 8.975 1.00 85.94 187 TYR A N 1
ATOM 1440 C CA . TYR A 1 187 ? 4.744 -8.802 8.392 1.00 85.94 187 TYR A CA 1
ATOM 1441 C C . TYR A 1 187 ? 5.989 -8.982 9.270 1.00 85.94 187 TYR A C 1
ATOM 1443 O O . TYR A 1 187 ? 6.993 -8.300 9.044 1.00 85.94 187 TYR A O 1
ATOM 1451 N N . ARG A 1 188 ? 5.950 -9.891 10.254 1.00 86.44 188 ARG A N 1
ATOM 1452 C CA . ARG A 1 188 ? 7.027 -10.125 11.231 1.00 86.44 188 ARG A CA 1
ATOM 1453 C C . ARG A 1 188 ? 8.409 -10.224 10.583 1.00 86.44 188 ARG A C 1
ATOM 1455 O O . ARG A 1 188 ? 9.348 -9.598 11.069 1.00 86.44 188 ARG A O 1
ATOM 1462 N N . ASP A 1 189 ? 8.518 -10.953 9.476 1.00 85.38 189 ASP A N 1
ATOM 1463 C CA . ASP A 1 189 ? 9.798 -11.201 8.803 1.00 85.38 189 ASP A CA 1
ATOM 1464 C C . ASP A 1 189 ? 10.260 -10.012 7.948 1.00 85.38 189 ASP A C 1
ATOM 1466 O O . ASP A 1 189 ? 11.455 -9.746 7.826 1.00 85.38 189 ASP A O 1
ATOM 1470 N N . ALA A 1 190 ? 9.327 -9.234 7.394 1.00 85.06 190 ALA A N 1
ATOM 1471 C CA . ALA A 1 190 ? 9.649 -8.081 6.555 1.00 85.06 190 ALA A CA 1
ATOM 1472 C C . ALA A 1 190 ? 10.083 -6.850 7.369 1.00 85.06 190 ALA A C 1
ATOM 1474 O O . ALA A 1 190 ? 10.915 -6.056 6.914 1.00 85.06 190 ALA A O 1
ATOM 1475 N N . LEU A 1 191 ? 9.549 -6.681 8.582 1.00 83.75 191 LEU A N 1
ATOM 1476 C CA . LEU A 1 191 ? 9.756 -5.481 9.398 1.00 83.75 191 LEU A CA 1
ATOM 1477 C C . LEU A 1 191 ? 11.223 -5.216 9.773 1.00 83.75 191 LEU A C 1
ATOM 1479 O O . LEU A 1 191 ? 11.670 -4.084 9.561 1.00 83.75 191 LEU A O 1
ATOM 1483 N N . PRO A 1 192 ? 12.020 -6.191 10.258 1.00 86.31 192 PRO A N 1
ATOM 1484 C CA . PRO A 1 192 ? 13.434 -5.963 10.542 1.00 86.31 192 PRO A CA 1
ATOM 1485 C C . PRO A 1 192 ? 14.193 -5.476 9.308 1.00 86.31 192 PRO A C 1
ATOM 1487 O O . PRO A 1 192 ? 15.020 -4.572 9.403 1.00 86.31 192 PRO A O 1
ATOM 1490 N N . HIS A 1 193 ? 13.871 -6.015 8.132 1.00 85.00 193 HIS A N 1
ATOM 1491 C CA . HIS A 1 193 ? 14.514 -5.636 6.879 1.00 85.00 193 HIS A CA 1
ATOM 1492 C C . HIS A 1 193 ? 14.122 -4.233 6.405 1.00 85.00 193 HIS A C 1
ATOM 1494 O O . HIS A 1 193 ? 14.979 -3.512 5.892 1.00 85.00 193 HIS A O 1
ATOM 1500 N N . LEU A 1 194 ? 12.869 -3.819 6.610 1.00 80.94 194 LEU A N 1
ATOM 1501 C CA . LEU A 1 194 ? 12.414 -2.455 6.328 1.00 80.94 194 LEU A CA 1
ATOM 1502 C C . LEU A 1 194 ? 13.016 -1.431 7.304 1.00 80.94 194 LEU A C 1
ATOM 1504 O O . LEU A 1 194 ? 13.355 -0.324 6.898 1.00 80.94 194 LEU A O 1
ATOM 1508 N N . LEU A 1 195 ? 13.187 -1.791 8.578 1.00 81.50 195 LEU A N 1
ATOM 1509 C CA . LEU A 1 195 ? 13.701 -0.880 9.609 1.00 81.50 195 LEU A CA 1
ATOM 1510 C C . LEU A 1 195 ? 15.238 -0.828 9.675 1.00 81.50 195 LEU A C 1
ATOM 1512 O O . LEU A 1 195 ? 15.798 0.154 10.169 1.00 81.50 195 LEU A O 1
ATOM 1516 N N . SER A 1 196 ? 15.924 -1.860 9.177 1.00 76.12 196 SER A N 1
ATOM 1517 C CA . SER A 1 196 ? 17.390 -1.939 9.131 1.00 76.12 196 SER A CA 1
ATOM 1518 C C . SER A 1 196 ? 18.012 -1.100 8.008 1.00 76.12 196 SER A C 1
ATOM 1520 O O . SER A 1 196 ? 17.371 -0.773 7.008 1.00 76.12 196 SER A O 1
ATOM 1522 N N . GLN A 1 197 ? 19.303 -0.772 8.146 1.00 66.75 197 GLN A N 1
ATOM 1523 C CA . GLN A 1 197 ? 20.055 -0.192 7.034 1.00 66.75 197 GLN A CA 1
ATOM 1524 C C . GLN A 1 197 ? 20.251 -1.229 5.916 1.00 66.75 197 GLN A C 1
ATOM 1526 O O . GLN A 1 197 ? 20.687 -2.351 6.189 1.00 66.75 197 GLN A O 1
ATOM 1531 N N . PRO A 1 198 ? 19.977 -0.867 4.651 1.00 63.91 198 PRO A N 1
ATOM 1532 C CA . PRO A 1 198 ? 20.094 -1.802 3.546 1.00 63.91 198 PRO A CA 1
ATOM 1533 C C . PRO A 1 198 ? 21.554 -2.121 3.215 1.00 63.91 198 PRO A C 1
ATOM 1535 O O . PRO A 1 198 ? 22.408 -1.233 3.240 1.00 63.91 198 PRO A O 1
ATOM 1538 N N . LEU A 1 199 ? 21.817 -3.372 2.825 1.00 64.94 199 LEU A N 1
ATOM 1539 C CA . LEU A 1 199 ? 23.063 -3.751 2.156 1.00 64.94 199 LEU A CA 1
ATOM 1540 C C . LEU A 1 199 ? 23.059 -3.178 0.732 1.00 64.94 199 LEU A C 1
ATOM 1542 O O . LEU A 1 199 ? 22.050 -3.208 0.025 1.00 64.94 199 LEU A O 1
ATOM 1546 N N . GLN A 1 200 ? 24.195 -2.630 0.325 1.00 63.66 200 GLN A N 1
ATOM 1547 C CA . GLN A 1 200 ? 24.333 -1.734 -0.823 1.00 63.66 200 GLN A CA 1
ATOM 1548 C C . GLN A 1 200 ? 25.286 -2.266 -1.889 1.00 63.66 200 GLN A C 1
ATOM 1550 O O . GLN A 1 200 ? 25.215 -1.827 -3.034 1.00 63.66 200 GLN A O 1
ATOM 1555 N N . THR A 1 201 ? 26.169 -3.205 -1.545 1.00 65.62 201 THR A N 1
ATOM 1556 C CA . THR A 1 201 ? 27.144 -3.772 -2.484 1.00 65.62 201 THR A CA 1
ATOM 1557 C C . THR A 1 201 ? 27.069 -5.288 -2.499 1.00 65.62 201 THR A C 1
ATOM 1559 O O . THR A 1 201 ? 26.781 -5.912 -1.479 1.00 65.62 201 THR A O 1
ATOM 1562 N N . ALA A 1 202 ? 27.389 -5.900 -3.642 1.00 58.66 202 ALA A N 1
ATOM 1563 C CA . ALA A 1 202 ? 27.522 -7.354 -3.735 1.00 58.66 202 ALA A CA 1
ATOM 1564 C C . ALA A 1 202 ? 28.485 -7.898 -2.663 1.00 58.66 202 ALA A C 1
ATOM 1566 O O . ALA A 1 202 ? 28.183 -8.900 -2.028 1.00 58.66 202 ALA A O 1
ATOM 1567 N N . GLY A 1 203 ? 29.579 -7.179 -2.375 1.00 66.88 203 GLY A N 1
ATOM 1568 C CA . GLY A 1 203 ? 30.513 -7.533 -1.301 1.00 66.88 203 GLY A CA 1
ATOM 1569 C C . GLY A 1 203 ? 29.867 -7.580 0.089 1.00 66.88 203 GLY A C 1
ATOM 1570 O O . GLY A 1 203 ? 30.169 -8.477 0.865 1.00 66.88 203 GLY A O 1
ATOM 1571 N N . GLN A 1 204 ? 28.929 -6.678 0.394 1.00 70.00 204 GLN A N 1
ATOM 1572 C CA . GLN A 1 204 ? 28.179 -6.698 1.656 1.00 70.00 204 GLN A CA 1
ATOM 1573 C C . GLN A 1 204 ? 27.182 -7.861 1.752 1.00 70.00 204 GLN A C 1
ATOM 1575 O O . GLN A 1 204 ? 26.912 -8.327 2.857 1.00 70.00 204 GLN A O 1
ATOM 1580 N N . TYR A 1 205 ? 26.630 -8.320 0.624 1.00 64.56 205 TYR A N 1
ATOM 1581 C CA . TYR A 1 205 ? 25.784 -9.518 0.587 1.00 64.56 205 TYR A CA 1
ATOM 1582 C C . TYR A 1 205 ? 26.617 -10.795 0.733 1.00 64.56 205 TYR A C 1
ATOM 1584 O O . TYR A 1 205 ? 26.279 -11.651 1.543 1.00 64.56 205 TYR A O 1
ATOM 1592 N N . LEU A 1 206 ? 27.726 -10.896 -0.004 1.00 69.44 206 LEU A N 1
ATOM 1593 C CA . LEU A 1 206 ? 28.605 -12.067 0.008 1.00 69.44 206 LEU A CA 1
ATOM 1594 C C . LEU A 1 206 ? 29.336 -12.249 1.344 1.00 69.44 206 LEU A C 1
ATOM 1596 O O . LEU A 1 206 ? 29.567 -13.378 1.743 1.00 69.44 206 LEU A O 1
ATOM 1600 N N . ALA A 1 207 ? 29.637 -11.168 2.068 1.00 67.69 207 ALA A N 1
ATOM 1601 C CA . ALA A 1 207 ? 30.267 -11.230 3.391 1.00 67.69 207 ALA A CA 1
ATOM 1602 C C . ALA A 1 207 ? 29.379 -11.841 4.499 1.00 67.69 207 ALA A C 1
ATOM 1604 O O . ALA A 1 207 ? 29.828 -11.951 5.638 1.00 67.69 207 ALA A O 1
ATOM 1605 N N . LYS A 1 208 ? 28.115 -12.174 4.201 1.00 63.94 208 LYS A N 1
ATOM 1606 C CA . LYS A 1 208 ? 27.174 -12.813 5.137 1.00 63.94 208 LYS A CA 1
ATOM 1607 C C . LYS A 1 208 ? 26.971 -14.314 4.888 1.00 63.94 208 LYS A C 1
ATOM 1609 O O . LYS A 1 208 ? 26.191 -14.920 5.621 1.00 63.94 208 LYS A O 1
ATOM 1614 N N . LEU A 1 209 ? 27.604 -14.869 3.852 1.00 55.81 209 LEU A N 1
ATOM 1615 C CA . LEU A 1 209 ? 27.659 -16.305 3.557 1.00 55.81 209 LEU A CA 1
ATOM 1616 C C . LEU A 1 209 ? 28.866 -16.931 4.261 1.00 55.81 209 LEU A C 1
ATOM 1618 O O . LEU A 1 209 ? 28.729 -18.092 4.698 1.00 55.81 209 LEU A O 1
#

InterPro domains:
  IPR029045 ClpP/crotonase-like domain superfamily [SSF52096] (10-176)

Sequence (209 aa):
MVPAVETPLVTLTRPRHSTMAIDNRVTVDLIHDINQCLTIIEAELSAAPESKLGGAVVVTGHGKQLEDHSLNIRAKFHKLLARFLLFRTPVIGALNGHTVMRKDRGFICLNEVDIRRPLLPGMAAVKALRDSVLGGKRFSAEEAMAAEFVDEAVDGDKVVEVALDLAEKYAPKTYRDNYHLLKAELYRDALPHLLSQPLQTAGQYLAKL

Foldseek 3Di:
DPDDPDDFDFDPPPQAETETEDELEQDPVRLVVVVVSLVVVVVVLVPDDLVRQWYEYEYHYDDDRDYDPPLVSLLSVLVSVLCQLLRLHHYFYLDLFAAEHEQPDGWDADQCVVVVWDDALLNVLVDDDCCRNVVRDIAGLVRCCVSVSYVYYHHPVCSVVVSVVVGRVRGVVSSDRCPSVVSCVVSVPSNCRSNDRTDTDPVSVVVVD